Protein AF-A0A9P5UDC1-F1 (afdb_monomer_lite)

Secondary structure (DSSP, 8-state):
---------PPPP---------------------------PPPP-HHHHHHHHHHHHHHHHHHHHHHHHHHHHHHHHHTT--HHHHHHHHHHHHHHHHHHHHH-SSHHHHHHHHHHHHHHHH--SHHHHHHHHHHHHHHHHHHHHHHHHHHHHHHHHHHHHHHHHHHHHHHHHHHHHHHHHHHHHHHHHHTT--

Structure (mmCIF, N/CA/C/O backbone):
data_AF-A0A9P5UDC1-F1
#
_entry.id   AF-A0A9P5UDC1-F1
#
loop_
_atom_site.group_PDB
_atom_site.id
_atom_site.type_symbol
_atom_site.label_atom_id
_atom_site.label_alt_id
_atom_site.label_comp_id
_atom_site.label_asym_id
_atom_site.label_entity_id
_atom_site.label_seq_id
_atom_site.pdbx_PDB_ins_code
_atom_site.Cartn_x
_atom_site.Cartn_y
_atom_site.Cartn_z
_atom_site.occupancy
_atom_site.B_iso_or_equiv
_atom_site.auth_seq_id
_atom_site.auth_comp_id
_atom_site.auth_asym_id
_atom_site.auth_atom_id
_atom_site.pdbx_PDB_model_num
ATOM 1 N N . MET A 1 1 ? 14.900 7.440 49.839 1.00 54.62 1 MET A N 1
ATOM 2 C CA . MET A 1 1 ? 15.117 6.124 49.203 1.00 54.62 1 MET A CA 1
ATOM 3 C C . MET A 1 1 ? 15.015 6.330 47.701 1.00 54.62 1 MET A C 1
ATOM 5 O O . MET A 1 1 ? 13.920 6.546 47.204 1.00 54.62 1 MET A O 1
ATOM 9 N N . MET A 1 2 ? 16.159 6.423 47.021 1.00 49.53 2 MET A N 1
ATOM 10 C CA . MET A 1 2 ? 16.248 6.609 45.568 1.00 49.53 2 MET A CA 1
ATOM 11 C C . MET A 1 2 ? 16.186 5.234 44.901 1.00 49.53 2 MET A C 1
ATOM 13 O O . MET A 1 2 ? 16.974 4.359 45.249 1.00 49.53 2 MET A O 1
ATOM 17 N N . LEU A 1 3 ? 15.233 5.038 43.991 1.00 62.38 3 LEU A N 1
ATOM 18 C CA . LEU A 1 3 ? 15.135 3.833 43.171 1.00 62.38 3 LEU A CA 1
ATOM 19 C C . LEU A 1 3 ? 15.890 4.079 41.862 1.00 62.38 3 LEU A C 1
ATOM 21 O O . LEU A 1 3 ? 15.494 4.909 41.049 1.00 62.38 3 LEU A O 1
ATOM 25 N N . GLU A 1 4 ? 17.003 3.370 41.705 1.00 54.09 4 GLU A N 1
ATOM 26 C CA . GLU A 1 4 ? 17.814 3.313 40.492 1.00 54.09 4 GLU A CA 1
ATOM 27 C C . GLU A 1 4 ? 17.077 2.478 39.432 1.00 54.09 4 GLU A C 1
ATOM 29 O O . GLU A 1 4 ? 16.857 1.277 39.606 1.00 54.09 4 GLU A O 1
ATOM 34 N N . ALA A 1 5 ? 16.670 3.108 38.330 1.00 60.19 5 ALA A N 1
ATOM 35 C CA . ALA A 1 5 ? 16.091 2.414 37.186 1.00 60.19 5 ALA A CA 1
ATOM 36 C C . ALA A 1 5 ? 17.219 1.872 36.294 1.00 60.19 5 ALA A C 1
ATOM 38 O O . ALA A 1 5 ? 17.868 2.620 35.563 1.00 60.19 5 ALA A O 1
ATOM 39 N N . LYS A 1 6 ? 17.459 0.556 36.350 1.00 59.69 6 LYS A N 1
ATOM 40 C CA . LYS A 1 6 ? 18.339 -0.150 35.408 1.00 59.69 6 LYS A CA 1
ATOM 41 C C . LYS A 1 6 ? 17.714 -0.139 34.011 1.00 59.69 6 LYS A C 1
ATOM 43 O O . LYS A 1 6 ? 16.714 -0.806 33.763 1.00 59.69 6 LYS A O 1
ATOM 48 N N . SER A 1 7 ? 18.335 0.609 33.105 1.00 61.62 7 SER A N 1
ATOM 49 C CA . SER A 1 7 ? 18.073 0.593 31.664 1.00 61.62 7 SER A CA 1
ATOM 50 C C . SER A 1 7 ? 18.499 -0.763 31.083 1.00 61.62 7 SER A C 1
ATOM 52 O O . SER A 1 7 ? 19.688 -1.011 30.878 1.00 61.62 7 SER A O 1
ATOM 54 N N . VAL A 1 8 ? 17.529 -1.645 30.836 1.00 63.22 8 VAL A N 1
ATOM 55 C CA . VAL A 1 8 ? 17.714 -2.870 30.049 1.00 63.22 8 VAL A CA 1
ATOM 56 C C . VAL A 1 8 ? 17.705 -2.464 28.578 1.00 63.22 8 VAL A C 1
ATOM 58 O O . VAL A 1 8 ? 16.665 -2.142 28.012 1.00 63.22 8 VAL A O 1
ATOM 61 N N . VAL A 1 9 ? 18.894 -2.406 27.982 1.00 67.81 9 VAL A N 1
ATOM 62 C CA . VAL A 1 9 ? 19.072 -2.257 26.537 1.00 67.81 9 VAL A CA 1
ATOM 63 C C . VAL A 1 9 ? 18.794 -3.627 25.923 1.00 67.81 9 VAL A C 1
ATOM 65 O O . VAL A 1 9 ? 19.665 -4.494 25.928 1.00 67.81 9 VAL A O 1
ATOM 68 N N . ASP A 1 10 ? 17.562 -3.842 25.462 1.00 63.06 10 ASP A N 1
ATOM 69 C CA . ASP A 1 10 ? 17.206 -5.029 24.686 1.00 63.06 10 ASP A CA 1
ATOM 70 C C . ASP A 1 10 ? 17.999 -5.023 23.374 1.00 63.06 10 ASP A C 1
ATOM 72 O O . ASP A 1 10 ? 17.912 -4.097 22.562 1.00 63.06 10 ASP A O 1
ATOM 76 N N . ALA A 1 11 ? 18.816 -6.058 23.191 1.00 70.12 11 ALA A N 1
ATOM 77 C CA . ALA A 1 11 ? 19.534 -6.288 21.952 1.00 70.12 11 ALA A CA 1
ATOM 78 C C . ALA A 1 11 ? 18.530 -6.483 20.797 1.00 70.12 11 ALA A C 1
ATOM 80 O O . ALA A 1 11 ? 17.483 -7.108 20.993 1.00 70.12 11 ALA A O 1
ATOM 81 N N . PRO A 1 12 ? 18.825 -5.975 19.586 1.00 71.75 12 PRO A N 1
ATOM 82 C CA . PRO A 1 12 ? 17.962 -6.188 18.433 1.00 71.75 12 PRO A CA 1
ATOM 83 C C . PRO A 1 12 ? 17.797 -7.692 18.158 1.00 71.75 12 PRO A C 1
ATOM 85 O O . PRO A 1 12 ? 18.752 -8.453 18.346 1.00 71.75 12 PRO A O 1
ATOM 88 N N . PRO A 1 13 ? 16.612 -8.137 17.698 1.00 66.94 13 PRO A N 1
ATOM 89 C CA . PRO A 1 13 ? 16.392 -9.531 17.342 1.00 66.94 13 PRO A CA 1
ATOM 90 C C . PRO A 1 13 ? 17.406 -9.944 16.273 1.00 66.94 13 PRO A C 1
ATOM 92 O O . PRO A 1 13 ? 17.463 -9.364 15.187 1.00 66.94 13 PRO A O 1
ATOM 95 N N . SER A 1 14 ? 18.234 -10.932 16.610 1.00 63.88 14 SER A N 1
ATOM 96 C CA . SER A 1 14 ? 19.113 -11.599 15.659 1.00 63.88 14 SER A CA 1
ATOM 97 C C . SER A 1 14 ? 18.227 -12.355 14.674 1.00 63.88 14 SER A C 1
ATOM 99 O O . SER A 1 14 ? 17.559 -13.320 15.045 1.00 63.88 14 SER A O 1
ATOM 101 N N . TYR A 1 15 ? 18.158 -11.865 13.438 1.00 62.88 15 TYR A N 1
ATOM 102 C CA . TYR A 1 15 ? 17.488 -12.582 12.364 1.00 62.88 15 TYR A CA 1
ATOM 103 C C . TYR A 1 15 ? 18.331 -13.814 12.015 1.00 62.88 15 TYR A C 1
ATOM 105 O O . TYR A 1 15 ? 19.533 -13.658 11.770 1.00 62.88 15 TYR A O 1
ATOM 113 N N . PRO A 1 16 ? 17.748 -15.026 12.001 1.00 63.22 16 PRO A N 1
ATOM 114 C CA . PRO A 1 16 ? 18.434 -16.177 11.446 1.00 63.22 16 PRO A CA 1
ATOM 115 C C . PRO A 1 16 ? 18.729 -15.900 9.962 1.00 63.22 16 PRO A C 1
ATOM 117 O O . PRO A 1 16 ? 17.889 -15.310 9.278 1.00 63.22 16 PRO A O 1
ATOM 120 N N . PRO A 1 17 ? 19.913 -16.276 9.455 1.00 60.38 17 PRO A N 1
ATOM 121 C CA . PRO A 1 17 ? 20.193 -16.206 8.032 1.00 60.38 17 PRO A CA 1
ATOM 122 C C . PRO A 1 17 ? 19.272 -17.199 7.316 1.00 60.38 17 PRO A C 1
ATOM 124 O O . PRO A 1 17 ? 19.509 -18.403 7.354 1.00 60.38 17 PRO A O 1
ATOM 127 N N . GLU A 1 18 ? 18.207 -16.700 6.691 1.00 53.97 18 GLU A N 1
ATOM 128 C CA . GLU A 1 18 ? 17.476 -17.448 5.669 1.00 53.97 18 GLU A CA 1
ATOM 129 C C . GLU A 1 18 ? 18.435 -17.704 4.500 1.00 53.97 18 GLU A C 1
ATOM 131 O O . GLU A 1 18 ? 18.724 -16.828 3.688 1.00 53.97 18 GLU A O 1
ATOM 136 N N . GLU A 1 19 ? 19.034 -18.892 4.522 1.00 50.81 19 GLU A N 1
ATOM 137 C CA . GLU A 1 19 ? 19.115 -19.815 3.389 1.00 50.81 19 GLU A CA 1
ATOM 138 C C . GLU A 1 19 ? 19.189 -19.141 2.008 1.00 50.81 19 GLU A C 1
ATOM 140 O O . GLU A 1 1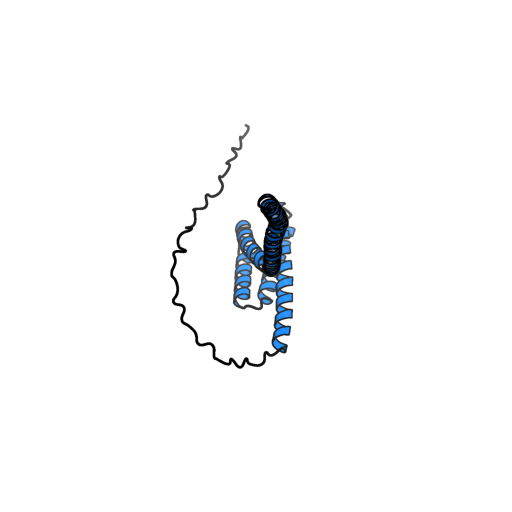9 ? 18.263 -19.167 1.204 1.00 50.81 19 GLU A O 1
ATOM 145 N N . ALA A 1 20 ? 20.362 -18.589 1.701 1.00 51.62 20 ALA A N 1
ATOM 146 C CA . ALA A 1 20 ? 20.773 -18.227 0.348 1.00 51.62 20 ALA A CA 1
ATOM 147 C C . ALA A 1 20 ? 21.264 -19.457 -0.450 1.00 51.62 20 ALA A C 1
ATOM 149 O O . ALA A 1 20 ? 22.248 -19.369 -1.186 1.00 51.62 20 ALA A O 1
ATOM 150 N N . GLU A 1 21 ? 20.614 -20.615 -0.294 1.00 51.28 21 GLU A N 1
ATOM 151 C CA . GLU A 1 21 ? 20.941 -21.819 -1.055 1.00 51.28 21 GLU A CA 1
ATOM 152 C C . GLU A 1 21 ? 19.909 -22.098 -2.157 1.00 51.28 21 GLU A C 1
ATOM 154 O O . GLU A 1 21 ? 18.700 -22.049 -1.964 1.00 51.28 21 GLU A O 1
ATOM 159 N N . VAL A 1 22 ? 20.452 -22.506 -3.306 1.00 50.53 22 VAL A N 1
ATOM 160 C CA . VAL A 1 22 ? 19.788 -23.182 -4.429 1.00 50.53 22 VAL A CA 1
ATOM 161 C C . VAL A 1 22 ? 19.156 -22.291 -5.513 1.00 50.53 22 VAL A C 1
ATOM 163 O O . VAL A 1 22 ? 17.986 -22.401 -5.859 1.00 50.53 22 VAL A O 1
ATOM 166 N N . LEU A 1 23 ? 20.011 -21.544 -6.217 1.00 45.84 23 LEU A N 1
ATOM 167 C CA . LEU A 1 23 ? 19.929 -21.461 -7.685 1.00 45.84 23 LEU A CA 1
ATOM 168 C C . LEU A 1 23 ? 21.074 -22.293 -8.282 1.00 45.84 23 LEU A C 1
ATOM 170 O O . LEU A 1 23 ? 22.034 -21.774 -8.847 1.00 45.84 23 LEU A O 1
ATOM 174 N N . SER A 1 24 ? 20.989 -23.611 -8.080 1.00 52.91 24 SER A N 1
ATOM 175 C CA . SER A 1 24 ? 21.801 -24.593 -8.800 1.00 52.91 24 SER A CA 1
ATOM 176 C C . SER A 1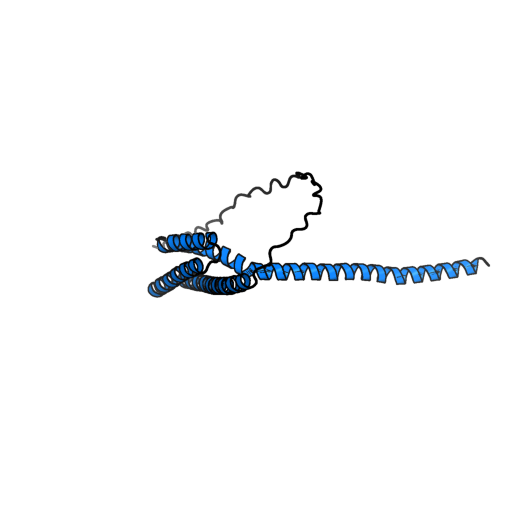 24 ? 21.072 -24.962 -10.088 1.00 52.91 24 SER A C 1
ATOM 178 O O . SER A 1 24 ? 19.888 -25.301 -10.069 1.00 52.91 24 SER A O 1
ATOM 180 N N . GLY A 1 25 ? 21.783 -24.820 -11.203 1.00 55.69 25 GLY A N 1
ATOM 181 C CA . GLY A 1 25 ? 21.261 -24.920 -12.554 1.00 55.69 25 GLY A CA 1
ATOM 182 C C . GLY A 1 25 ? 20.508 -26.218 -12.826 1.00 55.69 25 GLY A C 1
ATOM 183 O O . GLY A 1 25 ? 21.059 -27.315 -12.761 1.00 55.69 25 GLY A O 1
ATOM 184 N N . LYS A 1 26 ? 19.247 -26.063 -13.222 1.00 56.56 26 LYS A N 1
ATOM 185 C CA . LYS A 1 26 ? 18.543 -27.015 -14.073 1.00 56.56 26 LYS A CA 1
ATOM 186 C C . LYS A 1 26 ? 18.238 -26.280 -15.369 1.00 56.56 26 LYS A C 1
ATOM 188 O O . LYS A 1 26 ? 17.317 -25.471 -15.427 1.00 56.56 26 LYS A O 1
ATOM 193 N N . GLU A 1 27 ? 19.073 -26.514 -16.376 1.00 52.00 27 GLU A N 1
ATOM 194 C CA . GLU A 1 27 ? 18.772 -26.145 -17.755 1.00 52.00 27 GLU A CA 1
ATOM 195 C C . GLU A 1 27 ? 17.493 -26.885 -18.160 1.00 52.00 27 GLU A C 1
ATOM 197 O O . GLU A 1 27 ? 17.445 -28.117 -18.171 1.00 52.00 27 GLU A O 1
ATOM 202 N N . LEU A 1 28 ? 16.426 -26.124 -18.400 1.00 56.06 28 LEU A N 1
ATOM 203 C CA . LEU A 1 28 ? 15.190 -26.656 -18.954 1.00 56.06 28 LEU A CA 1
ATOM 204 C C . LEU A 1 28 ? 15.405 -26.951 -20.449 1.00 56.06 28 LEU A C 1
ATOM 206 O O . LEU A 1 28 ? 16.032 -26.139 -21.136 1.00 56.06 28 LEU A O 1
ATOM 210 N N . PRO A 1 29 ? 14.890 -28.081 -20.965 1.00 60.66 29 PRO A N 1
ATOM 211 C CA . PRO A 1 29 ? 14.899 -28.376 -22.391 1.00 60.66 29 PRO A CA 1
ATOM 212 C C . PRO A 1 29 ? 14.164 -27.268 -23.147 1.00 60.66 29 PRO A C 1
ATOM 214 O O . PRO A 1 29 ? 12.995 -26.994 -22.882 1.00 60.66 29 PRO A O 1
ATOM 217 N N . ILE A 1 30 ? 14.862 -26.625 -24.078 1.00 55.75 30 ILE A N 1
ATOM 218 C CA . ILE A 1 30 ? 14.269 -25.681 -25.022 1.00 55.75 30 ILE A CA 1
ATOM 219 C C . ILE A 1 30 ? 13.529 -26.531 -26.056 1.00 55.75 30 ILE A C 1
ATOM 221 O O . ILE A 1 30 ? 14.120 -27.003 -27.027 1.00 55.75 30 ILE A O 1
ATOM 225 N N . GLU A 1 31 ? 12.251 -26.790 -25.797 1.00 53.41 31 GLU A N 1
ATOM 226 C CA . GLU A 1 31 ? 11.331 -27.319 -26.795 1.00 53.41 31 GLU A CA 1
ATOM 227 C C . GLU A 1 31 ? 11.096 -26.208 -27.824 1.00 53.41 31 GLU A C 1
ATOM 229 O O . GLU A 1 31 ? 10.627 -25.115 -27.505 1.00 53.41 31 GLU A O 1
ATOM 234 N N . SER A 1 32 ? 11.530 -26.448 -29.057 1.00 55.94 32 SER A N 1
ATOM 235 C CA . SER A 1 32 ? 11.324 -25.548 -30.184 1.00 55.94 32 SER A CA 1
ATOM 236 C C . SER A 1 32 ? 9.844 -25.563 -30.565 1.00 55.94 32 SER A C 1
ATOM 238 O O . SER A 1 32 ? 9.415 -26.420 -31.334 1.00 55.94 32 SER A O 1
ATOM 240 N N . GLU A 1 33 ? 9.067 -24.637 -30.005 1.00 55.56 33 GLU A N 1
ATOM 241 C CA . GLU A 1 33 ? 7.689 -24.392 -30.423 1.00 55.56 33 GLU A CA 1
ATOM 242 C C . GLU A 1 33 ? 7.669 -23.805 -31.841 1.00 55.56 33 GLU A C 1
ATOM 244 O O . GLU A 1 33 ? 8.112 -22.679 -32.096 1.00 55.56 33 GLU A O 1
ATOM 249 N N . ASP A 1 34 ? 7.131 -24.592 -32.769 1.00 51.44 34 ASP A N 1
ATOM 250 C CA . ASP A 1 34 ? 6.782 -24.169 -34.116 1.00 51.44 34 ASP A CA 1
ATOM 251 C C . ASP A 1 34 ? 5.781 -23.005 -34.054 1.00 51.44 34 ASP A C 1
ATOM 253 O O . ASP A 1 34 ? 4.580 -23.145 -33.810 1.00 51.44 34 ASP A O 1
ATOM 257 N N . THR A 1 35 ? 6.301 -21.807 -34.299 1.00 51.25 35 THR A N 1
ATOM 258 C CA . THR A 1 35 ? 5.558 -20.551 -34.371 1.00 51.25 35 THR A CA 1
ATOM 259 C C . THR A 1 35 ? 4.817 -20.456 -35.706 1.00 51.25 35 THR A C 1
ATOM 261 O O . THR A 1 35 ? 5.227 -19.782 -36.647 1.00 51.25 35 THR A O 1
ATOM 264 N N . SER A 1 36 ? 3.682 -21.146 -35.810 1.00 52.84 36 SER A N 1
ATOM 265 C CA . SER A 1 36 ? 2.659 -20.869 -36.831 1.00 52.84 36 SER A CA 1
ATOM 266 C C . SER A 1 36 ? 1.261 -21.217 -36.335 1.00 52.84 36 SER A C 1
ATOM 268 O O . SER A 1 36 ? 0.514 -21.964 -36.957 1.00 52.84 36 SER A O 1
ATOM 270 N N . SER A 1 37 ? 0.878 -20.621 -35.208 1.00 50.16 37 SER A N 1
ATOM 271 C CA . SER A 1 37 ? -0.532 -20.466 -34.855 1.00 50.16 37 SER A CA 1
ATOM 272 C C . SER A 1 37 ? -0.924 -19.015 -35.095 1.00 50.16 37 SER A C 1
ATOM 274 O O . SER A 1 37 ? -0.550 -18.112 -34.351 1.00 50.16 37 SER A O 1
ATOM 276 N N . SER A 1 38 ? -1.647 -18.789 -36.193 1.00 53.38 38 SER A N 1
ATOM 277 C CA . SER A 1 38 ? -2.328 -17.531 -36.481 1.00 53.38 38 SER A CA 1
ATOM 278 C C . SER A 1 38 ? -3.448 -17.352 -35.454 1.00 53.38 38 SER A C 1
ATOM 280 O O . SER A 1 38 ? -4.590 -17.762 -35.662 1.00 53.38 38 SER A O 1
ATOM 282 N N . THR A 1 39 ? -3.099 -16.799 -34.294 1.00 51.62 39 THR A N 1
ATOM 283 C CA . THR A 1 39 ? -4.063 -16.424 -33.262 1.00 51.62 39 THR A CA 1
ATOM 284 C C . THR A 1 39 ? -4.890 -15.268 -33.806 1.00 51.62 39 THR A C 1
ATOM 286 O O . THR A 1 39 ? -4.481 -14.109 -33.784 1.00 51.62 39 THR A O 1
ATOM 289 N N . THR A 1 40 ? -6.062 -15.597 -34.345 1.00 62.44 40 THR A N 1
ATOM 290 C CA . THR A 1 40 ? -7.127 -14.628 -34.593 1.00 62.44 40 THR A CA 1
ATOM 291 C C . THR A 1 40 ? -7.573 -14.120 -33.227 1.00 62.44 40 THR A C 1
ATOM 293 O O . THR A 1 40 ? -8.365 -14.766 -32.543 1.00 62.44 40 THR A O 1
ATOM 296 N N . TYR A 1 41 ? -6.990 -13.005 -32.783 1.00 59.97 41 TYR A N 1
ATOM 297 C CA . TYR A 1 41 ? -7.399 -12.360 -31.544 1.00 59.97 41 TYR A CA 1
ATOM 298 C C . TYR A 1 41 ? -8.863 -11.937 -31.689 1.00 59.97 41 TYR A C 1
ATOM 300 O O . TYR A 1 41 ? -9.203 -11.272 -32.675 1.00 59.97 41 TYR A O 1
ATOM 308 N N . PRO A 1 42 ? -9.744 -12.315 -30.747 1.00 70.75 42 PRO A N 1
ATOM 309 C CA . PRO A 1 42 ? -11.085 -11.766 -30.740 1.00 70.75 42 PRO A CA 1
ATOM 310 C C . PRO A 1 42 ? -10.982 -10.233 -30.655 1.00 70.75 42 PRO A C 1
ATOM 312 O O . PRO A 1 42 ? -10.080 -9.719 -29.983 1.00 70.75 42 PRO A O 1
ATOM 315 N N . PRO A 1 43 ? -11.861 -9.490 -31.346 1.00 69.25 43 PRO A N 1
ATOM 316 C CA . PRO A 1 43 ? -11.854 -8.036 -31.297 1.00 69.25 43 PRO A CA 1
ATOM 317 C C . PRO A 1 43 ? -11.985 -7.586 -29.840 1.00 69.25 43 PRO A C 1
ATOM 319 O O . PRO A 1 43 ? -12.959 -7.914 -29.164 1.00 69.25 43 PRO A O 1
ATOM 322 N N . VAL A 1 44 ? -10.971 -6.869 -29.351 1.00 66.25 44 VAL A N 1
ATOM 323 C CA . VAL A 1 44 ? -10.962 -6.296 -28.004 1.00 66.25 44 VAL A CA 1
ATOM 324 C C . VAL A 1 44 ? -12.137 -5.333 -27.911 1.00 66.25 44 VAL A C 1
ATOM 326 O O . VAL A 1 44 ? -12.191 -4.339 -28.635 1.00 66.25 44 VAL A O 1
ATOM 329 N N . ASP A 1 45 ? -13.095 -5.634 -27.040 1.00 65.69 45 ASP A N 1
ATOM 330 C CA . ASP A 1 45 ? -14.232 -4.756 -26.801 1.00 65.69 45 ASP A CA 1
ATOM 331 C C . ASP A 1 45 ? -13.755 -3.522 -26.020 1.00 65.69 45 ASP A C 1
ATOM 333 O O . ASP A 1 45 ? -13.609 -3.542 -24.795 1.00 65.69 45 ASP A O 1
ATOM 337 N N . ILE A 1 46 ? -13.463 -2.444 -26.755 1.00 66.50 46 ILE A N 1
ATOM 338 C CA . ILE A 1 46 ? -12.877 -1.185 -26.262 1.00 66.50 46 ILE A CA 1
ATOM 339 C C . ILE A 1 46 ? -13.721 -0.570 -25.127 1.00 66.50 46 ILE A C 1
ATOM 341 O O . ILE A 1 46 ? -13.198 0.160 -24.286 1.00 66.50 46 ILE A O 1
ATOM 345 N N . ARG A 1 47 ? -15.017 -0.902 -25.038 1.00 60.91 47 ARG A N 1
ATOM 346 C CA . ARG A 1 47 ? -15.909 -0.426 -23.967 1.00 60.91 47 ARG A CA 1
ATOM 347 C C . ARG A 1 47 ? -15.621 -1.043 -22.599 1.00 60.91 47 ARG A C 1
ATOM 349 O O . ARG A 1 47 ? -15.904 -0.413 -21.584 1.00 60.91 47 ARG A O 1
ATOM 356 N N . SER A 1 48 ? -15.058 -2.248 -22.554 1.00 61.78 48 SER A N 1
ATOM 357 C CA . SER A 1 48 ? -14.665 -2.882 -21.289 1.00 61.78 48 SER A CA 1
ATOM 358 C C . SER A 1 48 ? -13.418 -2.233 -20.679 1.00 61.78 48 SER A C 1
ATOM 360 O O . SER A 1 48 ? -13.320 -2.130 -19.457 1.00 61.78 48 SER A O 1
ATOM 362 N N . ALA A 1 49 ? -12.522 -1.708 -21.523 1.00 63.03 49 ALA A N 1
ATOM 363 C CA . ALA A 1 49 ? -11.262 -1.100 -21.102 1.00 63.03 49 ALA A CA 1
ATOM 364 C C . ALA A 1 49 ? -11.459 0.209 -20.316 1.00 63.03 49 ALA A C 1
ATOM 366 O O . ALA A 1 49 ? -10.752 0.461 -19.340 1.00 63.03 49 ALA A O 1
ATOM 367 N N . THR A 1 50 ? -12.449 1.027 -20.687 1.00 70.88 50 THR A N 1
ATOM 368 C CA . THR A 1 50 ? -12.700 2.305 -19.998 1.00 70.88 50 THR A CA 1
ATOM 369 C C . THR A 1 50 ? -13.325 2.102 -18.617 1.00 70.88 50 THR A C 1
ATOM 371 O O . THR A 1 50 ? -12.996 2.814 -17.675 1.00 70.88 50 THR A O 1
ATOM 374 N N . TYR A 1 51 ? -14.181 1.086 -18.456 1.00 71.56 51 TYR A N 1
ATOM 375 C CA . TYR A 1 51 ? -14.814 0.775 -17.168 1.00 71.56 51 TYR A CA 1
ATOM 376 C C . TYR A 1 51 ? -13.811 0.267 -16.124 1.00 71.56 51 TYR A C 1
ATOM 378 O O . TYR A 1 51 ? -13.947 0.545 -14.931 1.00 71.56 51 TYR A O 1
ATOM 386 N N . THR A 1 52 ? -12.794 -0.476 -16.566 1.00 80.00 52 THR A N 1
ATOM 387 C CA . THR A 1 52 ? -11.718 -0.937 -15.685 1.00 80.00 52 THR A CA 1
ATOM 388 C C . THR A 1 52 ? -10.804 0.203 -15.242 1.00 80.00 52 THR A C 1
ATOM 390 O O . THR A 1 52 ? -10.352 0.190 -14.101 1.00 80.00 52 THR A O 1
ATOM 393 N N . GLU A 1 53 ? -10.580 1.214 -16.088 1.00 84.50 53 GLU A N 1
ATOM 394 C CA . GLU A 1 53 ? -9.694 2.337 -15.757 1.00 84.50 53 GLU A CA 1
ATOM 395 C C . GLU A 1 53 ? -10.279 3.240 -14.659 1.00 84.50 53 GLU A C 1
ATOM 397 O O . GLU A 1 53 ? -9.579 3.575 -13.703 1.00 84.50 53 GLU A O 1
ATOM 402 N N . ASP A 1 54 ? -11.568 3.582 -14.739 1.00 89.12 54 ASP A N 1
ATOM 403 C CA . ASP A 1 54 ? -12.221 4.432 -13.732 1.00 89.12 54 ASP A CA 1
ATOM 404 C C . ASP A 1 54 ? -12.258 3.763 -12.350 1.00 89.12 54 ASP A C 1
ATOM 406 O O . ASP A 1 54 ? -12.003 4.405 -11.326 1.00 89.12 54 ASP A O 1
ATOM 410 N N . LYS A 1 55 ? -12.522 2.451 -12.310 1.00 90.00 55 LYS A N 1
ATOM 411 C CA . LYS A 1 55 ? -12.486 1.666 -11.067 1.00 90.00 55 LYS A CA 1
ATOM 412 C C . LYS A 1 55 ? -11.093 1.603 -10.466 1.00 90.00 55 LYS A C 1
ATOM 414 O O . LYS A 1 55 ? -10.943 1.793 -9.263 1.00 90.00 55 LYS A O 1
ATOM 419 N N . GLU A 1 56 ? -10.088 1.356 -11.297 1.00 89.06 56 GLU A N 1
ATOM 420 C CA . GLU A 1 56 ? -8.694 1.288 -10.869 1.00 89.06 56 GLU A CA 1
ATOM 421 C C . GLU A 1 56 ? -8.222 2.639 -10.313 1.00 89.06 56 GLU A C 1
ATOM 423 O O . GLU A 1 56 ? -7.578 2.688 -9.264 1.00 89.06 56 GLU A O 1
ATOM 428 N N . ARG A 1 57 ? -8.592 3.755 -10.958 1.00 91.38 57 ARG A N 1
ATOM 429 C CA . ARG A 1 57 ? -8.321 5.106 -10.438 1.00 91.38 57 ARG A CA 1
ATOM 430 C C . ARG A 1 57 ? -8.988 5.327 -9.084 1.00 91.38 57 ARG A C 1
ATOM 432 O O . ARG A 1 57 ? -8.319 5.743 -8.143 1.00 91.38 57 ARG A O 1
ATOM 439 N N . HIS A 1 58 ? -10.271 4.990 -8.960 1.00 94.88 58 HIS A N 1
ATOM 440 C CA . HIS A 1 58 ? -10.997 5.142 -7.701 1.00 94.88 58 HIS A CA 1
ATOM 441 C C . HIS A 1 58 ? -10.392 4.297 -6.569 1.00 94.88 58 HIS A C 1
ATOM 443 O O . HIS A 1 58 ? -10.201 4.788 -5.454 1.00 94.88 58 HIS A O 1
ATOM 449 N N . PHE A 1 59 ? -10.031 3.048 -6.865 1.00 94.38 59 PHE A N 1
ATOM 450 C CA . PHE A 1 59 ? -9.331 2.166 -5.938 1.00 94.38 59 PHE A CA 1
ATOM 451 C C . PHE A 1 59 ? -7.994 2.767 -5.477 1.00 94.38 59 PHE A C 1
ATOM 453 O O . PHE A 1 59 ? -7.717 2.800 -4.277 1.00 94.38 59 PHE A O 1
ATOM 460 N N . ARG A 1 60 ? -7.191 3.308 -6.403 1.00 92.62 60 ARG A N 1
ATOM 461 C CA . ARG A 1 60 ? -5.912 3.969 -6.086 1.00 92.62 60 ARG A CA 1
ATOM 462 C C . ARG A 1 60 ? -6.086 5.203 -5.210 1.00 92.62 60 ARG A C 1
ATOM 464 O O . ARG A 1 60 ? -5.344 5.361 -4.243 1.00 92.62 60 ARG A O 1
ATOM 471 N N . ASP A 1 61 ? -7.068 6.046 -5.503 1.00 94.94 61 ASP A N 1
ATOM 472 C CA . ASP A 1 61 ? -7.332 7.248 -4.708 1.00 94.94 61 ASP A CA 1
ATOM 473 C C . ASP A 1 61 ? -7.713 6.891 -3.264 1.00 94.94 61 ASP A C 1
ATOM 475 O O . ASP A 1 61 ? -7.236 7.517 -2.312 1.00 94.94 61 ASP A O 1
ATOM 479 N N . LEU A 1 62 ? -8.529 5.849 -3.077 1.00 96.38 62 LEU A N 1
ATOM 480 C CA . LEU A 1 62 ? -8.870 5.332 -1.750 1.00 96.38 62 LEU A CA 1
ATOM 481 C C . LEU A 1 62 ? -7.660 4.701 -1.050 1.00 96.38 62 LEU A C 1
ATOM 483 O O . LEU A 1 62 ? -7.467 4.913 0.147 1.00 96.38 62 LEU A O 1
ATOM 487 N N . ALA A 1 63 ? -6.815 3.974 -1.782 1.00 94.38 63 ALA A N 1
ATOM 488 C CA . ALA A 1 63 ? -5.583 3.383 -1.266 1.00 94.38 63 ALA A CA 1
ATOM 489 C C . ALA A 1 63 ? -4.596 4.454 -0.752 1.00 94.38 63 ALA A C 1
ATOM 491 O O . ALA A 1 63 ? -4.013 4.298 0.325 1.00 94.38 63 ALA A O 1
ATOM 492 N N . VAL A 1 64 ? -4.460 5.578 -1.465 1.00 94.19 64 VAL A N 1
ATOM 493 C CA . VAL A 1 64 ? -3.651 6.733 -1.036 1.00 94.19 64 VAL A CA 1
ATOM 494 C C . VAL A 1 64 ? -4.243 7.391 0.214 1.00 94.19 64 VAL A C 1
ATOM 496 O O . VAL A 1 64 ? -3.511 7.670 1.168 1.00 94.19 64 VAL A O 1
ATOM 499 N N . GLN A 1 65 ? -5.563 7.595 0.256 1.00 96.00 65 GLN A N 1
ATOM 500 C CA . GLN A 1 65 ? -6.241 8.137 1.440 1.00 96.00 65 GLN A CA 1
ATOM 501 C C . GLN A 1 65 ? -6.080 7.226 2.662 1.00 96.00 65 GLN A C 1
ATOM 503 O O . GLN A 1 65 ? -5.798 7.709 3.762 1.00 96.00 65 GLN A O 1
ATOM 508 N N . LEU A 1 66 ? -6.204 5.909 2.471 1.00 96.12 66 LEU A N 1
ATOM 509 C CA . LEU A 1 66 ? -5.963 4.919 3.513 1.00 96.12 66 LEU A CA 1
ATOM 510 C C . LEU A 1 66 ? -4.530 5.038 4.039 1.00 96.12 66 LEU A C 1
ATOM 512 O O . LEU A 1 66 ? -4.354 5.180 5.248 1.00 96.12 66 LEU A O 1
ATOM 516 N N . HIS A 1 67 ? -3.524 5.069 3.159 1.00 94.75 67 HIS A N 1
ATOM 517 C CA . HIS A 1 67 ? -2.123 5.235 3.557 1.00 94.75 67 HIS A CA 1
ATOM 518 C C . HIS A 1 67 ? -1.901 6.506 4.395 1.00 94.75 67 HIS A C 1
ATOM 520 O O . HIS A 1 67 ? -1.293 6.443 5.466 1.00 94.75 67 HIS A O 1
ATOM 526 N N . GLY A 1 68 ? -2.466 7.641 3.970 1.00 94.69 68 GLY A N 1
ATOM 527 C CA . GLY A 1 68 ? -2.410 8.891 4.733 1.00 94.69 68 GLY A CA 1
ATOM 528 C C . GLY A 1 68 ? -3.059 8.775 6.117 1.00 94.69 68 GLY A C 1
ATOM 529 O O . GLY A 1 68 ? -2.472 9.194 7.115 1.00 94.69 68 GLY A O 1
ATOM 530 N N . SER A 1 69 ? -4.233 8.141 6.201 1.00 96.31 69 SER A N 1
ATOM 531 C CA . SER A 1 69 ? -4.945 7.940 7.472 1.00 96.31 69 SER A CA 1
ATOM 532 C C . SER A 1 69 ? -4.192 7.030 8.450 1.00 96.31 69 SER A C 1
ATOM 534 O O . SER A 1 69 ? -4.199 7.294 9.654 1.00 96.31 69 SER A O 1
ATOM 536 N N . ILE A 1 70 ? -3.492 6.006 7.940 1.00 95.62 70 ILE A N 1
ATOM 537 C CA . ILE A 1 70 ? -2.606 5.144 8.734 1.00 95.62 70 ILE A CA 1
ATOM 538 C C . ILE A 1 70 ? -1.470 5.985 9.315 1.00 95.62 70 ILE A C 1
ATOM 540 O O . ILE A 1 70 ? -1.225 5.916 10.517 1.00 95.62 70 ILE A O 1
ATOM 544 N N . GLY A 1 71 ? -0.841 6.834 8.495 1.00 93.31 71 GLY A N 1
ATOM 545 C CA . GLY A 1 71 ? 0.179 7.779 8.947 1.00 93.31 71 GLY A CA 1
ATOM 546 C C . GLY A 1 71 ? -0.324 8.655 10.096 1.00 93.31 71 GLY A C 1
ATOM 547 O O . GLY A 1 71 ? 0.261 8.647 11.177 1.00 93.31 71 GLY A O 1
ATOM 548 N N . THR A 1 72 ? -1.473 9.317 9.922 1.00 95.12 72 THR A N 1
ATOM 549 C CA . THR A 1 72 ? -2.083 10.158 10.968 1.00 95.12 72 THR A CA 1
ATOM 550 C C . THR A 1 72 ? -2.373 9.384 12.257 1.00 95.12 72 THR A C 1
ATOM 552 O O . THR A 1 72 ? -2.100 9.888 13.346 1.00 95.12 72 THR A O 1
ATOM 555 N N . TYR A 1 73 ? -2.888 8.155 12.157 1.00 93.75 73 TYR A N 1
ATOM 556 C CA . TYR A 1 73 ? -3.116 7.289 13.315 1.00 93.75 73 TYR A CA 1
ATOM 557 C C . TYR A 1 73 ? -1.805 6.948 14.039 1.00 93.75 73 TYR A C 1
ATOM 559 O O . TYR A 1 73 ? -1.721 7.104 15.258 1.00 93.75 73 TYR A O 1
ATOM 567 N N . THR A 1 74 ? -0.769 6.536 13.301 1.00 93.06 74 THR A N 1
ATOM 568 C CA . THR A 1 74 ? 0.534 6.180 13.887 1.00 93.06 74 THR A CA 1
ATOM 569 C C . THR A 1 74 ? 1.222 7.373 14.551 1.00 93.06 74 THR A C 1
ATOM 571 O O . THR A 1 74 ? 1.745 7.230 15.654 1.00 93.06 74 THR A O 1
ATOM 574 N N . THR A 1 75 ? 1.153 8.567 13.952 1.00 93.25 75 THR A N 1
ATOM 575 C CA . THR A 1 75 ? 1.692 9.798 14.546 1.00 93.25 75 THR A CA 1
ATOM 576 C C . THR A 1 75 ? 0.933 10.184 15.812 1.00 93.25 75 THR A C 1
ATOM 578 O O . THR A 1 75 ? 1.552 10.407 16.853 1.00 93.25 75 THR A O 1
ATOM 581 N N . ALA A 1 76 ? -0.405 10.191 15.765 1.00 92.88 76 ALA A N 1
ATOM 582 C CA . ALA A 1 76 ? -1.233 10.497 16.932 1.00 92.88 76 ALA A CA 1
ATOM 583 C C . ALA A 1 76 ? -0.945 9.541 18.099 1.00 92.88 76 ALA A C 1
ATOM 585 O O . ALA A 1 76 ? -0.894 9.962 19.256 1.00 92.88 76 ALA A O 1
ATOM 586 N N . ARG A 1 77 ? -0.680 8.270 17.783 1.00 90.12 77 ARG A N 1
ATOM 587 C CA . ARG A 1 77 ? -0.262 7.270 18.759 1.00 90.12 77 ARG A CA 1
ATOM 588 C C . ARG A 1 77 ? 1.110 7.579 19.354 1.00 90.12 77 ARG A C 1
ATOM 590 O O . ARG A 1 77 ? 1.246 7.558 20.572 1.00 90.12 77 ARG A O 1
ATOM 597 N N . SER A 1 78 ? 2.120 7.846 18.522 1.00 91.56 78 SER A N 1
ATOM 598 C CA . SER A 1 78 ? 3.481 8.127 19.006 1.00 91.56 78 SER A CA 1
ATOM 599 C C . SER A 1 78 ? 3.553 9.374 19.887 1.00 91.56 78 SER A C 1
ATOM 601 O O . SER A 1 78 ? 4.388 9.454 20.781 1.00 91.56 78 SER A O 1
ATOM 603 N N . GLU A 1 79 ? 2.647 10.324 19.663 1.00 93.62 79 GLU A N 1
ATOM 604 C CA . GLU A 1 79 ? 2.553 11.567 20.425 1.00 93.62 79 GLU A CA 1
ATOM 605 C C . GLU A 1 79 ? 1.673 11.451 21.684 1.00 93.62 79 GLU A C 1
ATOM 607 O O . GLU A 1 79 ? 1.475 12.454 22.365 1.00 93.62 79 GLU A O 1
ATOM 612 N N . ASN A 1 80 ? 1.134 10.263 22.004 1.00 88.75 80 ASN A N 1
ATOM 613 C CA . ASN A 1 80 ? 0.173 10.050 23.098 1.00 88.75 80 ASN A CA 1
ATOM 614 C C . ASN A 1 80 ? -0.977 11.076 23.085 1.00 88.75 80 ASN A C 1
ATOM 616 O O . ASN A 1 80 ? -1.318 11.670 24.111 1.00 88.75 80 ASN A O 1
ATOM 620 N N . ARG A 1 81 ? -1.557 11.320 21.901 1.00 87.38 81 ARG A N 1
ATOM 621 C CA . ARG A 1 81 ? -2.710 12.216 21.748 1.00 87.38 81 ARG A CA 1
ATOM 622 C C . ARG A 1 81 ? -3.929 11.692 22.510 1.00 87.38 81 ARG A C 1
ATOM 624 O O . ARG A 1 81 ? -4.011 10.518 22.863 1.00 87.38 81 ARG A O 1
ATOM 631 N N . ASP A 1 82 ? -4.886 12.594 22.705 1.00 92.12 82 ASP A N 1
ATOM 632 C CA . ASP A 1 82 ? -6.164 12.333 23.365 1.00 92.12 82 ASP A CA 1
ATOM 633 C C . ASP A 1 82 ? -6.875 11.075 22.818 1.00 92.12 82 ASP A C 1
ATOM 635 O O . ASP A 1 82 ? -6.859 10.792 21.613 1.00 92.12 82 ASP A O 1
ATOM 639 N N . GLU A 1 83 ? -7.526 10.329 23.713 1.00 90.69 83 GLU A N 1
ATOM 640 C CA . GLU A 1 83 ? -8.212 9.072 23.418 1.00 90.69 83 GLU A CA 1
ATOM 641 C C . GLU A 1 83 ? -9.324 9.270 22.377 1.00 90.69 83 GLU A C 1
ATOM 643 O O . GLU A 1 83 ? -9.516 8.423 21.498 1.00 90.69 83 GLU A O 1
ATOM 648 N N . GLU A 1 84 ? -10.026 10.407 22.414 1.00 92.94 84 GLU A N 1
ATOM 649 C CA . GLU A 1 84 ? -11.052 10.735 21.419 1.00 92.94 84 GLU A CA 1
ATOM 650 C C . GLU A 1 84 ? -10.464 10.881 20.012 1.00 92.94 84 GLU A C 1
ATOM 652 O O . GLU A 1 84 ? -11.010 10.347 19.039 1.00 92.94 84 GLU A O 1
ATOM 657 N N . MET A 1 85 ? -9.312 11.547 19.894 1.00 91.75 85 MET A N 1
ATOM 658 C CA . MET A 1 85 ? -8.608 11.703 18.622 1.00 91.75 85 MET A CA 1
ATOM 659 C C . MET A 1 85 ? -8.137 10.343 18.096 1.00 91.75 85 MET A C 1
ATOM 661 O O . MET A 1 85 ? -8.297 10.042 16.910 1.00 91.75 85 MET A O 1
ATOM 665 N N . MET A 1 86 ? -7.631 9.487 18.985 1.00 92.69 86 MET A N 1
ATOM 666 C CA . MET A 1 86 ? -7.225 8.123 18.650 1.00 92.69 86 MET A CA 1
ATOM 667 C C . MET A 1 86 ? -8.397 7.272 18.152 1.00 92.69 86 MET A C 1
ATOM 669 O O . MET A 1 86 ? -8.277 6.624 17.108 1.00 92.69 86 MET A O 1
ATOM 673 N N . LYS A 1 87 ? -9.552 7.308 18.831 1.00 93.56 87 LYS A N 1
ATOM 674 C CA . LYS A 1 87 ? -10.770 6.609 18.384 1.00 93.56 87 LYS A CA 1
ATOM 675 C C . LYS A 1 87 ? -11.254 7.121 17.032 1.00 93.56 87 LYS A C 1
ATOM 677 O O . LYS A 1 87 ? -11.606 6.314 16.170 1.00 93.56 87 LYS A O 1
ATOM 682 N N . ARG A 1 88 ? -11.230 8.438 16.813 1.00 95.44 88 ARG A N 1
ATOM 683 C CA . ARG A 1 88 ? -11.624 9.048 15.535 1.00 95.44 88 ARG A CA 1
ATOM 684 C C . ARG A 1 88 ? -10.726 8.590 14.388 1.00 95.44 88 ARG A C 1
ATOM 686 O O . ARG A 1 88 ? -11.232 8.171 13.347 1.00 95.44 88 ARG A O 1
ATOM 693 N N . ASN A 1 89 ? -9.410 8.614 14.596 1.00 94.94 89 ASN A N 1
ATOM 694 C CA . ASN A 1 89 ? -8.438 8.159 13.604 1.00 94.94 89 ASN A CA 1
ATOM 695 C C . ASN A 1 89 ? -8.595 6.661 13.318 1.00 94.94 89 ASN A C 1
ATOM 697 O O . ASN A 1 89 ? -8.624 6.262 12.156 1.00 94.94 89 ASN A O 1
ATOM 701 N N . GLN A 1 90 ? -8.793 5.840 14.354 1.00 95.25 90 GLN A N 1
ATOM 702 C CA . GLN A 1 90 ? -9.046 4.408 14.193 1.00 95.25 90 GLN A CA 1
ATOM 703 C C . GLN A 1 90 ? -10.322 4.140 13.376 1.00 95.25 90 GLN A C 1
ATOM 705 O O . GLN A 1 90 ? -10.317 3.291 12.484 1.00 95.25 90 GLN A O 1
ATOM 710 N N . GLY A 1 91 ? -11.407 4.871 13.651 1.00 96.38 91 GLY A N 1
ATOM 711 C CA . GLY A 1 91 ? -12.655 4.766 12.895 1.00 96.38 91 GLY A CA 1
ATOM 712 C C . GLY A 1 91 ? -12.480 5.141 11.422 1.00 96.38 91 GLY A C 1
ATOM 713 O O . GLY A 1 91 ? -13.000 4.449 10.548 1.00 96.38 91 GLY A O 1
ATOM 714 N N . ASN A 1 92 ? -11.695 6.184 11.135 1.00 97.38 92 ASN A N 1
ATOM 715 C CA . ASN A 1 92 ? -11.409 6.593 9.761 1.00 97.38 92 ASN A CA 1
ATOM 716 C C . ASN A 1 92 ? -10.588 5.541 8.999 1.00 97.38 92 ASN A C 1
ATOM 718 O O . ASN A 1 92 ? -10.933 5.213 7.867 1.00 97.38 92 ASN A O 1
ATOM 722 N N . VAL A 1 93 ? -9.560 4.968 9.636 1.00 97.12 93 VAL A N 1
ATOM 723 C CA . VAL A 1 93 ? -8.769 3.865 9.064 1.00 97.12 93 VAL A CA 1
ATOM 724 C C . VAL A 1 93 ? -9.671 2.671 8.751 1.00 97.12 93 VAL A C 1
ATOM 726 O O . VAL A 1 93 ? -9.669 2.179 7.627 1.00 97.12 93 VAL A O 1
ATOM 729 N N . PH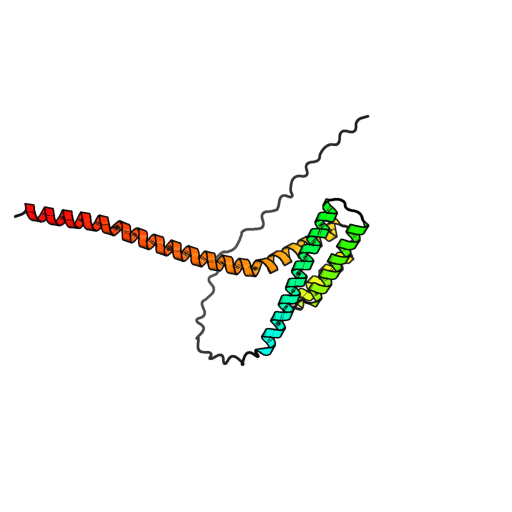E A 1 94 ? -10.503 2.238 9.704 1.00 97.38 94 PHE A N 1
ATOM 730 C CA . PHE A 1 94 ? -11.419 1.115 9.490 1.00 97.38 94 PHE A CA 1
ATOM 731 C C . PHE A 1 94 ? -12.416 1.372 8.349 1.00 97.38 94 PHE A C 1
ATOM 733 O O . PHE A 1 94 ? -12.655 0.484 7.527 1.00 97.38 94 PHE A O 1
ATOM 740 N N . ARG A 1 95 ? -12.985 2.581 8.271 1.00 98.06 95 ARG A N 1
ATOM 741 C CA . ARG A 1 95 ? -13.874 2.984 7.173 1.00 98.06 95 ARG A CA 1
ATOM 742 C C . ARG A 1 95 ? -13.157 2.881 5.825 1.00 98.06 95 ARG A C 1
ATOM 744 O O . ARG A 1 95 ? -13.635 2.173 4.944 1.00 98.06 95 ARG A O 1
ATOM 751 N N . LEU A 1 96 ? -11.990 3.515 5.698 1.00 98.00 96 LEU A N 1
ATOM 752 C CA . LEU A 1 96 ? -11.210 3.527 4.458 1.00 98.00 96 LEU A CA 1
ATOM 753 C C . LEU A 1 96 ? -10.758 2.125 4.040 1.00 98.00 96 LEU A C 1
ATOM 755 O O . LEU A 1 96 ? -10.789 1.813 2.857 1.00 98.00 96 LEU A O 1
ATOM 759 N N . MET A 1 97 ? -10.413 1.241 4.980 1.00 97.06 97 MET A N 1
ATOM 760 C CA . MET A 1 97 ? -10.094 -0.153 4.652 1.00 97.06 97 MET A CA 1
ATOM 761 C C . MET A 1 97 ? -11.264 -0.889 3.991 1.00 97.06 97 MET A C 1
ATOM 763 O O . MET A 1 97 ? -11.047 -1.665 3.064 1.00 97.06 97 MET A O 1
ATOM 767 N N . ASN A 1 98 ? -12.499 -0.656 4.448 1.00 98.06 98 ASN A N 1
ATOM 768 C CA . ASN A 1 98 ? -13.679 -1.262 3.830 1.00 98.06 98 ASN A CA 1
ATOM 769 C C . ASN A 1 98 ? -13.974 -0.652 2.454 1.00 98.06 98 ASN A C 1
ATOM 771 O O . ASN A 1 98 ? -14.284 -1.397 1.530 1.00 98.06 98 ASN A O 1
ATOM 775 N N . GLU A 1 99 ? -13.825 0.666 2.306 1.00 97.88 99 GLU A N 1
ATOM 776 C CA . GLU A 1 99 ? -14.001 1.355 1.019 1.00 97.88 99 GLU A CA 1
ATOM 777 C C . GLU A 1 99 ? -12.977 0.880 -0.022 1.00 97.88 99 GLU A C 1
ATOM 779 O O . GLU A 1 99 ? -13.354 0.550 -1.144 1.00 97.88 99 GLU A O 1
ATOM 784 N N . VAL A 1 100 ? -11.701 0.745 0.363 1.00 96.69 100 VAL A N 1
ATOM 785 C CA . VAL A 1 100 ? -10.647 0.162 -0.486 1.00 96.69 100 VAL A CA 1
ATOM 786 C C . VAL A 1 100 ? -11.007 -1.266 -0.889 1.00 96.69 100 VAL A C 1
ATOM 788 O O . VAL A 1 100 ? -10.873 -1.625 -2.057 1.00 96.69 100 VAL A O 1
ATOM 791 N N . ALA A 1 101 ? -11.505 -2.077 0.048 1.00 96.69 101 ALA A N 1
ATOM 792 C CA . ALA A 1 101 ? -11.927 -3.436 -0.263 1.00 96.69 101 ALA A CA 1
ATOM 793 C C . ALA A 1 101 ? -13.087 -3.464 -1.271 1.00 96.69 101 ALA A C 1
ATOM 795 O O . ALA A 1 101 ? -13.110 -4.300 -2.168 1.00 96.69 101 ALA A O 1
ATOM 796 N N . ASP A 1 102 ? -14.057 -2.558 -1.143 1.00 97.31 102 ASP A N 1
ATOM 797 C CA . ASP A 1 102 ? -15.218 -2.511 -2.030 1.00 97.31 102 ASP A CA 1
ATOM 798 C C . ASP A 1 102 ? -14.895 -1.998 -3.431 1.00 97.31 102 ASP A C 1
ATOM 800 O O . ASP A 1 102 ? -15.499 -2.481 -4.393 1.00 97.31 102 ASP A O 1
ATOM 804 N N . ALA A 1 103 ? -13.934 -1.081 -3.541 1.00 96.19 103 ALA A N 1
ATOM 805 C CA . ALA A 1 103 ? -13.456 -0.537 -4.805 1.00 96.19 103 ALA A CA 1
ATOM 806 C C . ALA A 1 103 ? -12.445 -1.443 -5.528 1.00 96.19 103 ALA A C 1
ATOM 808 O O . ALA A 1 103 ? -12.194 -1.227 -6.713 1.00 96.19 103 ALA A O 1
ATOM 809 N N . ALA A 1 104 ? -11.870 -2.443 -4.849 1.00 93.88 104 ALA A N 1
ATOM 810 C CA . ALA A 1 104 ? -10.865 -3.326 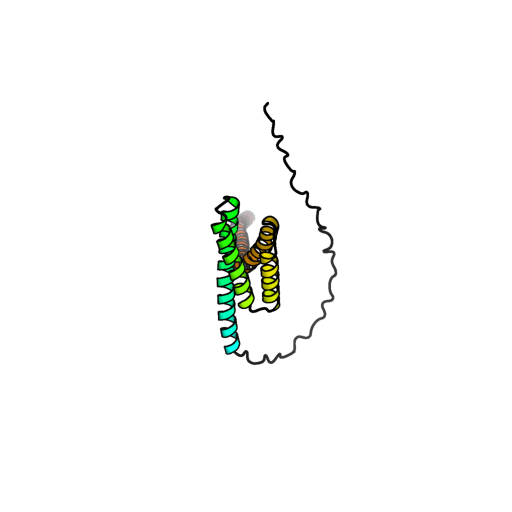-5.432 1.00 93.88 104 ALA A CA 1
ATOM 811 C C . ALA A 1 104 ? -11.415 -4.076 -6.668 1.00 93.88 104 ALA A C 1
ATOM 813 O O . ALA A 1 104 ? -12.461 -4.729 -6.570 1.00 93.88 104 ALA A O 1
ATOM 814 N N . PRO A 1 105 ? -10.728 -4.010 -7.827 1.00 91.19 105 PRO A N 1
ATOM 815 C CA . PRO A 1 105 ? -11.169 -4.693 -9.044 1.00 91.19 105 PRO A CA 1
ATOM 816 C C . PRO A 1 105 ? -10.973 -6.211 -8.962 1.00 91.19 105 PRO A C 1
ATOM 818 O O . PRO A 1 105 ? -11.749 -6.964 -9.549 1.00 91.19 105 PRO A O 1
ATOM 821 N N . ASP A 1 106 ? -9.957 -6.649 -8.220 1.00 91.56 106 ASP A N 1
ATOM 822 C CA . ASP A 1 106 ? -9.634 -8.053 -8.004 1.00 91.56 106 ASP A CA 1
ATOM 823 C C . ASP A 1 106 ? -10.379 -8.594 -6.760 1.00 91.56 106 ASP A C 1
ATOM 825 O O . ASP A 1 106 ? -10.255 -8.022 -5.665 1.00 91.56 106 ASP A O 1
ATOM 829 N N . PRO A 1 107 ? -11.161 -9.687 -6.890 1.00 93.44 107 PRO A N 1
ATOM 830 C CA . PRO A 1 107 ? -11.882 -10.288 -5.770 1.00 93.44 107 PRO A CA 1
ATOM 831 C C . PRO A 1 107 ? -10.969 -10.813 -4.651 1.00 93.44 107 PRO A C 1
ATOM 833 O O . PRO A 1 107 ? -11.376 -10.784 -3.486 1.00 93.44 107 PRO A O 1
ATOM 836 N N . GLU A 1 108 ? -9.751 -11.263 -4.956 1.00 93.12 108 GLU A N 1
ATOM 837 C CA . GLU A 1 108 ? -8.788 -11.715 -3.946 1.00 93.12 108 GLU A CA 1
ATOM 838 C C . GLU A 1 108 ? -8.283 -10.535 -3.115 1.00 93.12 108 GLU A C 1
ATOM 840 O O . GLU A 1 108 ? -8.262 -10.592 -1.882 1.00 93.12 108 GLU A O 1
ATOM 845 N N . VAL A 1 109 ? -7.972 -9.417 -3.779 1.00 92.69 109 VAL A N 1
ATOM 846 C CA . VAL A 1 109 ? -7.582 -8.162 -3.120 1.00 92.69 109 VAL A CA 1
ATOM 847 C C . VAL A 1 109 ? -8.724 -7.654 -2.237 1.00 92.69 109 VAL A C 1
ATOM 849 O O . VAL A 1 109 ? -8.506 -7.300 -1.076 1.00 92.69 109 VAL A O 1
ATOM 852 N N . LYS A 1 110 ? -9.964 -7.694 -2.732 1.00 95.31 110 LYS A N 1
ATOM 853 C CA . LYS A 1 110 ? -11.161 -7.365 -1.947 1.00 95.31 110 LYS A CA 1
ATOM 854 C C . LYS A 1 110 ? -11.280 -8.220 -0.685 1.00 95.31 110 LYS A C 1
ATOM 856 O O . LYS A 1 110 ? -11.466 -7.680 0.409 1.00 95.31 110 LYS A O 1
ATOM 861 N N . ALA A 1 111 ? -11.164 -9.542 -0.818 1.00 95.81 111 ALA A N 1
ATOM 862 C CA . ALA A 1 111 ? -11.230 -10.465 0.312 1.00 95.81 111 ALA A CA 1
ATOM 863 C C . ALA A 1 111 ? -10.113 -10.188 1.330 1.00 95.81 111 ALA A C 1
ATOM 865 O O . ALA A 1 111 ? -10.376 -10.128 2.533 1.00 95.81 111 ALA A O 1
ATOM 866 N N . HIS A 1 112 ? -8.895 -9.930 0.848 1.00 94.44 112 HIS A N 1
ATOM 867 C CA . HIS A 1 112 ? -7.748 -9.585 1.679 1.00 94.44 112 HIS A CA 1
ATOM 868 C C . HIS A 1 112 ? -8.001 -8.320 2.514 1.00 94.44 112 HIS A C 1
ATOM 870 O O . HIS A 1 112 ? -7.867 -8.352 3.739 1.00 94.44 112 HIS A O 1
ATOM 876 N N . TYR A 1 113 ? -8.426 -7.214 1.893 1.00 95.69 113 TYR A N 1
ATOM 877 C CA . TYR A 1 113 ? -8.700 -5.970 2.623 1.00 95.69 113 TYR A CA 1
ATOM 878 C C . TYR A 1 113 ? -9.881 -6.103 3.596 1.00 95.69 113 TYR A C 1
ATOM 880 O O . TYR A 1 113 ? -9.816 -5.561 4.703 1.00 95.69 113 TYR A O 1
ATOM 888 N N . ARG A 1 114 ? -10.929 -6.868 3.250 1.00 97.56 114 ARG A N 1
ATOM 889 C CA . ARG A 1 114 ? -12.047 -7.162 4.168 1.00 97.56 114 ARG A CA 1
ATOM 890 C C . ARG A 1 114 ? -11.604 -7.964 5.393 1.00 97.56 114 ARG A C 1
ATOM 892 O O . ARG A 1 114 ? -11.993 -7.625 6.516 1.00 97.56 114 ARG A O 1
ATOM 899 N N . ASP A 1 115 ? -10.785 -8.997 5.202 1.00 97.06 115 ASP A N 1
ATOM 900 C CA . ASP A 1 115 ? -10.222 -9.785 6.304 1.00 97.06 115 ASP A CA 1
ATOM 901 C C . ASP A 1 115 ? -9.367 -8.903 7.221 1.00 97.06 115 ASP A C 1
ATOM 903 O O . ASP A 1 115 ? -9.568 -8.873 8.437 1.00 97.06 115 ASP A O 1
ATOM 907 N N . LYS A 1 116 ? -8.480 -8.089 6.640 1.00 96.12 116 LYS A N 1
ATOM 908 C CA . LYS A 1 116 ? -7.647 -7.149 7.396 1.00 96.12 116 LYS A CA 1
ATOM 909 C C . LYS A 1 116 ? -8.481 -6.121 8.159 1.00 96.12 116 LYS A C 1
ATOM 911 O O . LYS A 1 116 ? -8.175 -5.856 9.320 1.00 96.12 116 LYS A O 1
ATOM 916 N N . ALA A 1 117 ? -9.550 -5.585 7.566 1.00 96.81 117 ALA A N 1
ATOM 917 C CA . ALA A 1 117 ? -10.440 -4.631 8.234 1.00 96.81 117 ALA A CA 1
ATOM 918 C C . ALA A 1 117 ? -11.127 -5.280 9.441 1.00 96.81 117 ALA A C 1
ATOM 920 O O . ALA A 1 117 ? -11.211 -4.688 10.517 1.00 96.81 117 ALA A O 1
ATOM 921 N N . THR A 1 118 ? -11.557 -6.531 9.279 1.00 97.50 118 THR A N 1
ATOM 922 C CA . THR A 1 118 ? -12.177 -7.330 10.341 1.00 97.50 118 THR A CA 1
ATOM 923 C C . THR A 1 118 ? -11.191 -7.643 11.466 1.00 97.50 118 THR A C 1
ATOM 925 O O . THR A 1 118 ? -11.540 -7.539 12.640 1.00 97.50 118 THR A O 1
ATOM 928 N N . LYS A 1 119 ? -9.947 -8.003 11.139 1.00 97.31 119 LYS A N 1
ATOM 929 C CA . LYS A 1 119 ? -8.887 -8.213 12.136 1.00 97.31 119 LYS A CA 1
ATOM 930 C C . LYS A 1 119 ? -8.568 -6.918 12.879 1.00 97.31 119 LYS A C 1
ATOM 932 O O . LYS A 1 119 ? -8.471 -6.925 14.101 1.00 97.31 119 LYS A O 1
ATOM 937 N N . PHE A 1 120 ? -8.488 -5.798 12.163 1.00 96.50 120 PHE A N 1
ATOM 938 C CA . PHE A 1 120 ? -8.216 -4.487 12.748 1.00 96.50 120 PHE A CA 1
ATOM 939 C C . PHE A 1 120 ? -9.311 -4.028 13.723 1.00 96.50 120 PHE A C 1
ATOM 941 O O . PHE A 1 120 ? -8.999 -3.479 14.780 1.00 96.50 120 PHE A O 1
ATOM 948 N N . SER A 1 121 ? -10.589 -4.269 13.406 1.00 96.62 121 SER A N 1
ATOM 949 C CA . SER A 1 121 ? -11.699 -3.909 14.298 1.00 96.62 121 SER A CA 1
ATOM 950 C C . SER A 1 121 ? -11.796 -4.808 15.531 1.00 96.62 121 SER A C 1
ATOM 952 O O . SER A 1 121 ? -12.183 -4.328 16.595 1.00 96.62 121 SER A O 1
ATOM 954 N N . LYS A 1 122 ? -11.417 -6.086 15.408 1.00 96.88 122 LYS A N 1
ATOM 955 C CA . LYS A 1 122 ? -11.419 -7.062 16.511 1.00 96.88 122 LYS A CA 1
ATOM 956 C C . LYS A 1 122 ? -10.189 -6.975 17.417 1.00 96.88 122 LYS A C 1
ATOM 958 O O . LYS A 1 122 ? -10.260 -7.405 18.567 1.00 96.88 122 LYS A O 1
ATOM 963 N N . ALA A 1 123 ? -9.075 -6.439 16.922 1.00 95.88 123 ALA A N 1
ATOM 964 C CA . ALA A 1 123 ? -7.842 -6.311 17.687 1.00 95.88 123 ALA A CA 1
ATOM 965 C C . ALA A 1 123 ? -8.071 -5.486 18.965 1.00 95.88 123 ALA A C 1
ATOM 967 O O . ALA A 1 123 ? -8.499 -4.328 18.921 1.00 95.88 123 ALA A O 1
ATOM 968 N N . SER A 1 124 ? -7.776 -6.087 20.117 1.00 91.81 124 SER A N 1
ATOM 969 C CA . SER A 1 124 ? -7.959 -5.436 21.423 1.00 91.81 124 SER A CA 1
ATOM 970 C C . SER A 1 124 ? -6.728 -4.630 21.832 1.00 91.81 124 SER A C 1
ATOM 972 O O . SER A 1 124 ? -6.848 -3.581 22.461 1.00 91.81 124 SER A O 1
ATOM 974 N N . SER A 1 125 ? -5.538 -5.089 21.437 1.00 93.25 125 SER A N 1
ATOM 975 C CA . SER A 1 125 ? -4.280 -4.405 21.727 1.00 93.25 125 SER A CA 1
ATOM 976 C C . SER A 1 125 ? -3.920 -3.417 20.627 1.00 93.25 125 SER A C 1
ATOM 978 O O . SER A 1 125 ? -4.014 -3.722 19.436 1.00 93.25 125 SER A O 1
ATOM 980 N N . MET A 1 126 ? -3.405 -2.252 21.017 1.00 88.88 126 MET A N 1
ATOM 981 C CA . MET A 1 126 ? -2.877 -1.304 20.040 1.00 88.88 126 MET A CA 1
ATOM 982 C C . MET A 1 126 ? -1.668 -1.889 19.297 1.00 88.88 126 MET A C 1
ATOM 984 O O . MET A 1 126 ? -1.519 -1.668 18.101 1.00 88.88 126 MET A O 1
ATOM 988 N N . ASN A 1 127 ? -0.820 -2.696 19.941 1.00 92.19 127 ASN A N 1
ATOM 989 C CA . ASN A 1 127 ? 0.319 -3.328 19.256 1.00 92.19 127 ASN A CA 1
ATOM 990 C C . ASN A 1 127 ? -0.120 -4.271 18.126 1.00 92.19 127 ASN A C 1
ATOM 992 O O . ASN A 1 127 ? 0.556 -4.376 17.107 1.00 92.19 127 ASN A O 1
ATOM 996 N N . GLU A 1 128 ? -1.257 -4.943 18.294 1.00 94.19 128 GLU A N 1
ATOM 997 C CA . GLU A 1 128 ? -1.820 -5.821 17.269 1.00 94.19 128 GLU A CA 1
ATOM 998 C C . GLU A 1 128 ? -2.364 -5.013 16.086 1.00 94.19 128 GLU A C 1
ATOM 1000 O O . GLU A 1 128 ? -2.072 -5.335 14.934 1.00 94.19 128 GLU A O 1
ATOM 1005 N N . LYS A 1 129 ? -3.064 -3.907 16.371 1.00 93.31 129 LYS A N 1
ATOM 1006 C CA . LYS A 1 129 ? -3.510 -2.953 15.347 1.00 93.31 129 LYS A CA 1
ATOM 1007 C C . LYS A 1 129 ? -2.344 -2.429 14.516 1.00 93.31 129 LYS A C 1
ATOM 1009 O O . LYS A 1 129 ? -2.419 -2.484 13.295 1.00 93.31 129 LYS A O 1
ATOM 1014 N N . ASP A 1 130 ? -1.250 -2.008 15.147 1.00 93.19 130 ASP A N 1
ATOM 1015 C CA . ASP A 1 130 ? -0.072 -1.507 14.425 1.00 93.19 130 ASP A CA 1
ATOM 1016 C C . ASP A 1 130 ? 0.550 -2.558 13.513 1.00 93.19 130 ASP A C 1
ATOM 1018 O O . ASP A 1 130 ? 0.908 -2.239 12.384 1.00 93.19 130 ASP A O 1
ATOM 1022 N N . ARG A 1 131 ? 0.652 -3.815 13.961 1.00 94.38 131 ARG A N 1
ATOM 1023 C CA . ARG A 1 131 ? 1.177 -4.899 13.115 1.00 94.38 131 ARG A CA 1
ATOM 1024 C C . ARG A 1 131 ? 0.316 -5.105 11.873 1.00 94.38 131 ARG A C 1
ATOM 1026 O O . ARG A 1 131 ? 0.854 -5.250 10.779 1.00 94.38 131 ARG A O 1
ATOM 1033 N N . ILE A 1 132 ? -1.008 -5.076 12.030 1.00 94.06 132 ILE A N 1
ATOM 1034 C CA . ILE A 1 132 ? -1.948 -5.179 10.907 1.00 94.06 132 ILE A CA 1
ATOM 1035 C C . ILE A 1 132 ? -1.768 -3.990 9.954 1.00 94.06 132 ILE A C 1
ATOM 1037 O O . ILE A 1 132 ? -1.668 -4.185 8.744 1.00 94.06 132 ILE A O 1
ATOM 1041 N N . LEU A 1 133 ? -1.682 -2.767 10.486 1.00 93.88 133 LEU A N 1
ATOM 1042 C CA . LEU A 1 133 ? -1.502 -1.559 9.678 1.00 93.88 133 LEU A CA 1
ATOM 1043 C C . LEU A 1 133 ? -0.144 -1.498 8.982 1.00 93.88 133 LEU A C 1
ATOM 1045 O O . LEU A 1 133 ? -0.068 -1.014 7.858 1.00 93.88 133 LEU A O 1
ATOM 1049 N N . GLN A 1 134 ? 0.916 -1.997 9.612 1.00 93.00 134 GLN A N 1
ATOM 1050 C CA . GLN A 1 134 ? 2.247 -2.050 9.017 1.00 93.00 134 GLN A CA 1
ATOM 1051 C C . GLN A 1 134 ? 2.280 -2.996 7.813 1.00 93.00 134 GLN A C 1
ATOM 1053 O O . GLN A 1 134 ? 2.879 -2.663 6.792 1.00 93.00 134 GLN A O 1
ATOM 1058 N N . ASP A 1 135 ? 1.618 -4.147 7.922 1.00 92.75 135 ASP A N 1
ATOM 1059 C CA . ASP A 1 135 ? 1.501 -5.119 6.836 1.00 92.75 135 ASP A CA 1
ATOM 1060 C C . ASP A 1 135 ? 0.752 -4.522 5.630 1.00 92.75 135 ASP A C 1
ATOM 1062 O O . ASP A 1 135 ? 1.263 -4.510 4.509 1.00 92.75 135 ASP A O 1
ATOM 1066 N N . ILE A 1 136 ? -0.398 -3.884 5.879 1.00 91.44 136 ILE A N 1
ATOM 1067 C CA . ILE A 1 136 ? -1.164 -3.169 4.843 1.00 91.44 136 ILE A CA 1
ATOM 1068 C C . ILE A 1 136 ? -0.348 -2.016 4.248 1.00 91.44 136 ILE A C 1
ATOM 1070 O O . ILE A 1 136 ? -0.298 -1.842 3.031 1.00 91.44 136 ILE A O 1
ATOM 1074 N N . GLY A 1 137 ? 0.305 -1.223 5.099 1.00 87.88 137 GLY A N 1
ATOM 1075 C CA . GLY A 1 137 ? 1.095 -0.068 4.690 1.00 87.88 137 GLY A CA 1
ATOM 1076 C C . GLY A 1 137 ? 2.233 -0.449 3.746 1.00 87.88 137 GLY A C 1
ATOM 1077 O O . GLY A 1 137 ? 2.447 0.240 2.751 1.00 87.88 137 GLY A O 1
ATOM 1078 N N . ARG A 1 138 ? 2.919 -1.572 4.002 1.00 88.38 138 ARG A N 1
ATOM 1079 C CA . ARG A 1 138 ? 3.959 -2.106 3.106 1.00 88.38 138 ARG A CA 1
ATOM 1080 C C . ARG A 1 138 ? 3.386 -2.525 1.754 1.00 88.38 138 ARG A C 1
ATOM 1082 O O . ARG A 1 138 ? 3.950 -2.147 0.728 1.00 88.38 138 ARG A O 1
ATOM 1089 N N . GLY A 1 139 ? 2.260 -3.241 1.748 1.00 86.75 139 GLY A N 1
ATOM 1090 C CA . GLY A 1 139 ? 1.579 -3.637 0.512 1.00 86.75 139 GLY A CA 1
ATOM 1091 C C . GLY A 1 139 ? 1.159 -2.434 -0.341 1.00 86.75 139 GLY A C 1
ATOM 1092 O O . GLY A 1 139 ? 1.416 -2.400 -1.544 1.00 86.75 139 GLY A O 1
ATOM 1093 N N . LEU A 1 140 ? 0.598 -1.399 0.292 1.00 87.44 140 LEU A N 1
ATOM 1094 C CA . LEU A 1 140 ? 0.194 -0.157 -0.375 1.00 87.44 140 LEU A CA 1
ATOM 1095 C C . LEU A 1 140 ? 1.376 0.586 -1.007 1.00 87.44 140 LEU A C 1
ATOM 1097 O O . LEU A 1 140 ? 1.273 1.042 -2.144 1.00 87.44 140 LEU A O 1
ATOM 1101 N N . ILE A 1 141 ? 2.509 0.683 -0.303 1.00 86.12 141 ILE A N 1
ATOM 1102 C CA . ILE A 1 141 ? 3.710 1.352 -0.825 1.00 86.12 141 ILE A CA 1
ATOM 1103 C C . ILE A 1 141 ? 4.202 0.664 -2.098 1.00 86.12 141 ILE A C 1
ATOM 1105 O O . ILE A 1 141 ? 4.521 1.347 -3.071 1.00 86.12 141 ILE A O 1
ATOM 1109 N N . ILE A 1 142 ? 4.247 -0.670 -2.119 1.00 86.06 142 ILE A N 1
ATOM 1110 C CA . ILE A 1 142 ? 4.656 -1.426 -3.310 1.00 86.06 142 ILE A CA 1
ATOM 1111 C C . ILE A 1 142 ? 3.704 -1.127 -4.472 1.00 86.06 142 ILE A C 1
ATOM 1113 O O . ILE A 1 142 ? 4.159 -0.837 -5.574 1.00 86.06 142 ILE A O 1
ATOM 1117 N N . MET A 1 143 ? 2.393 -1.109 -4.224 1.00 83.56 143 MET A N 1
ATOM 1118 C CA . MET A 1 143 ? 1.405 -0.883 -5.281 1.00 83.56 143 MET A CA 1
ATOM 1119 C C . MET A 1 143 ? 1.467 0.538 -5.866 1.00 83.56 143 MET A C 1
ATOM 1121 O O . MET A 1 143 ? 1.386 0.718 -7.081 1.00 83.56 143 MET A O 1
ATOM 1125 N N . ILE A 1 144 ? 1.673 1.547 -5.013 1.00 84.50 144 ILE A N 1
ATOM 1126 C CA . ILE A 1 144 ? 1.812 2.951 -5.427 1.00 84.50 144 ILE A CA 1
ATOM 1127 C C . ILE A 1 144 ? 3.156 3.183 -6.134 1.00 84.50 144 ILE A C 1
ATOM 1129 O O . ILE A 1 144 ? 3.217 3.937 -7.104 1.00 84.50 144 ILE A O 1
ATOM 1133 N N . SER A 1 145 ? 4.234 2.535 -5.681 1.00 82.19 145 SER A N 1
ATOM 1134 C CA . SER A 1 145 ? 5.585 2.735 -6.228 1.00 82.19 145 SER A CA 1
ATOM 1135 C C . SER A 1 145 ? 5.884 1.914 -7.485 1.00 82.19 145 SER A C 1
ATOM 1137 O O . SER A 1 145 ? 6.719 2.337 -8.283 1.00 82.19 145 SER A O 1
ATOM 1139 N N . ALA A 1 146 ? 5.190 0.795 -7.717 1.00 87.44 146 ALA A N 1
ATOM 1140 C CA . ALA A 1 146 ? 5.386 -0.078 -8.876 1.00 87.44 146 ALA A CA 1
ATOM 1141 C C . ALA A 1 146 ? 5.434 0.654 -10.239 1.00 87.44 146 ALA A C 1
ATOM 1143 O O . ALA A 1 146 ? 6.407 0.452 -10.971 1.00 87.44 146 ALA A O 1
ATOM 1144 N N . PRO A 1 147 ? 4.482 1.542 -10.603 1.00 82.00 147 PRO A N 1
ATOM 1145 C CA . PRO A 1 147 ? 4.560 2.263 -11.878 1.00 82.00 147 PRO A CA 1
ATOM 1146 C C . PRO A 1 147 ? 5.800 3.167 -11.979 1.00 82.00 147 PRO A C 1
ATOM 1148 O O . PRO A 1 147 ? 6.404 3.275 -13.047 1.00 82.00 147 PRO A O 1
ATOM 1151 N N . PHE A 1 148 ? 6.236 3.767 -10.869 1.00 87.50 148 PHE A N 1
ATOM 1152 C CA . PHE A 1 148 ? 7.456 4.576 -10.835 1.00 87.50 148 PHE A CA 1
ATOM 1153 C C . PHE A 1 148 ? 8.717 3.717 -10.940 1.00 87.50 148 PHE A C 1
ATOM 1155 O O . PHE A 1 148 ? 9.670 4.125 -11.600 1.00 87.50 148 PHE A O 1
ATOM 1162 N N . ALA A 1 149 ? 8.723 2.521 -10.347 1.00 83.69 149 ALA A N 1
ATOM 1163 C CA . ALA A 1 149 ? 9.832 1.578 -10.458 1.00 83.69 149 ALA A CA 1
ATOM 1164 C C . ALA A 1 149 ? 10.039 1.123 -11.911 1.00 83.69 149 ALA A C 1
ATOM 1166 O O . ALA A 1 149 ? 11.174 1.099 -12.386 1.00 83.69 149 ALA A O 1
ATOM 1167 N N . ILE A 1 150 ? 8.953 0.848 -12.643 1.00 84.00 150 ILE A N 1
ATOM 1168 C CA . ILE A 1 150 ? 9.009 0.511 -14.075 1.00 84.00 150 ILE A CA 1
ATOM 1169 C C . ILE A 1 150 ? 9.580 1.685 -14.882 1.00 84.00 150 ILE A C 1
ATOM 1171 O O . ILE A 1 150 ? 10.493 1.498 -15.688 1.00 84.00 150 ILE A O 1
ATOM 1175 N N . ALA A 1 151 ? 9.097 2.908 -14.637 1.00 87.38 151 ALA A N 1
ATOM 1176 C CA . ALA A 1 151 ? 9.610 4.101 -15.311 1.00 87.38 151 ALA A CA 1
ATOM 1177 C C . ALA A 1 151 ? 11.102 4.339 -15.011 1.00 87.38 151 ALA A C 1
ATOM 1179 O O . ALA A 1 151 ? 11.891 4.595 -15.922 1.00 87.38 151 ALA A O 1
ATOM 1180 N N . ALA A 1 152 ? 11.513 4.201 -13.749 1.00 87.31 152 ALA A N 1
ATOM 1181 C CA . ALA A 1 152 ? 12.904 4.333 -13.332 1.00 87.31 152 ALA A CA 1
ATOM 1182 C C . ALA A 1 152 ? 13.798 3.262 -13.973 1.00 87.31 152 ALA A C 1
ATOM 1184 O O . ALA A 1 152 ? 14.888 3.583 -14.443 1.00 87.31 152 ALA A O 1
ATOM 1185 N N . ALA A 1 153 ? 13.327 2.015 -14.058 1.00 88.38 153 ALA A N 1
ATOM 1186 C CA . ALA A 1 153 ? 14.041 0.935 -14.731 1.00 88.38 153 ALA A CA 1
ATOM 1187 C C . ALA A 1 153 ? 14.238 1.234 -16.227 1.00 88.38 153 ALA A C 1
ATOM 1189 O O . ALA A 1 153 ? 15.348 1.093 -16.742 1.00 88.38 153 ALA A O 1
ATOM 1190 N N . ALA A 1 154 ? 13.205 1.726 -16.917 1.00 89.44 154 ALA A N 1
ATOM 1191 C CA . ALA A 1 154 ? 13.298 2.109 -18.327 1.00 89.44 154 ALA A CA 1
ATOM 1192 C C . ALA A 1 154 ? 14.301 3.254 -18.560 1.00 89.44 154 ALA A C 1
ATOM 1194 O O . ALA A 1 154 ? 15.115 3.206 -19.490 1.00 89.44 154 ALA A O 1
ATOM 1195 N N . LEU A 1 155 ? 14.290 4.264 -17.686 1.00 87.94 155 LEU A N 1
ATOM 1196 C CA . LEU A 1 155 ? 15.264 5.357 -17.718 1.00 87.94 155 LEU A CA 1
ATOM 1197 C C . LEU A 1 155 ? 16.685 4.862 -17.433 1.00 87.94 155 LEU A C 1
ATOM 1199 O O . LEU A 1 155 ? 17.626 5.287 -18.102 1.00 87.94 155 LEU A O 1
ATOM 1203 N N . PHE A 1 156 ? 16.846 3.936 -16.488 1.00 89.50 156 PHE A N 1
ATOM 1204 C CA . PHE A 1 156 ? 18.140 3.351 -16.154 1.00 89.50 156 PHE A CA 1
ATOM 1205 C C . PHE A 1 156 ? 18.738 2.585 -17.340 1.00 89.50 156 PHE A C 1
ATOM 1207 O O . PHE A 1 156 ? 19.885 2.832 -17.707 1.00 89.50 156 PHE A O 1
ATOM 1214 N N . VAL A 1 157 ? 17.949 1.729 -17.998 1.00 89.31 157 VAL A N 1
ATOM 1215 C CA . VAL A 1 157 ? 18.369 1.001 -19.212 1.00 89.31 157 VAL A CA 1
ATOM 1216 C C . VAL A 1 157 ? 18.726 1.967 -20.345 1.00 89.31 157 VAL A C 1
ATOM 1218 O O . VAL A 1 157 ? 19.735 1.798 -21.027 1.00 89.31 157 VAL A O 1
ATOM 1221 N N . SER A 1 158 ? 17.946 3.033 -20.521 1.00 87.88 158 SER A N 1
ATOM 1222 C CA . SER A 1 158 ? 18.238 4.057 -21.531 1.00 87.88 158 SER A CA 1
ATOM 1223 C C . SER A 1 158 ? 19.552 4.795 -21.232 1.00 87.88 158 SER A C 1
ATOM 1225 O O . SER A 1 158 ? 20.360 5.039 -22.130 1.00 87.88 158 SER A O 1
ATOM 1227 N N . GLY A 1 159 ? 19.809 5.110 -19.960 1.00 81.38 159 GLY A N 1
ATOM 1228 C CA . GLY A 1 159 ? 21.036 5.770 -19.520 1.00 81.38 159 GLY A CA 1
ATOM 1229 C C . GLY A 1 159 ? 22.286 4.903 -19.693 1.00 81.38 159 GLY A C 1
ATOM 1230 O O . GLY A 1 159 ? 23.326 5.403 -20.133 1.00 81.38 159 GLY A O 1
ATOM 1231 N N . THR A 1 160 ? 22.197 3.602 -19.403 1.00 84.50 160 THR A N 1
ATOM 1232 C CA . THR A 1 160 ? 23.328 2.676 -19.576 1.00 84.50 160 THR A CA 1
ATOM 1233 C C . THR A 1 160 ? 23.682 2.472 -21.049 1.00 84.50 160 THR A C 1
ATOM 1235 O O . THR A 1 160 ? 24.869 2.437 -21.380 1.00 84.50 160 THR A O 1
ATOM 1238 N N . LEU A 1 161 ? 22.693 2.450 -21.950 1.00 79.56 161 LEU A N 1
ATOM 1239 C CA . LEU A 1 161 ? 22.927 2.413 -23.399 1.00 79.56 161 LEU A CA 1
ATOM 1240 C C . LEU A 1 161 ? 23.716 3.638 -23.885 1.00 79.56 161 LEU A C 1
ATOM 1242 O O . LEU A 1 161 ? 24.703 3.492 -24.609 1.00 79.56 161 LEU A O 1
ATOM 1246 N N . ILE A 1 162 ? 23.348 4.840 -23.435 1.00 84.25 162 ILE A N 1
ATOM 1247 C CA . ILE A 1 162 ? 24.045 6.083 -23.807 1.00 84.25 162 ILE A CA 1
ATOM 1248 C C . ILE A 1 162 ? 25.498 6.075 -23.306 1.00 84.25 162 ILE A C 1
ATOM 1250 O O . ILE A 1 162 ? 26.416 6.438 -24.047 1.00 84.25 162 ILE A O 1
ATOM 1254 N N . GLN A 1 163 ? 25.739 5.619 -22.072 1.00 73.12 163 GLN A N 1
ATOM 1255 C CA . GLN A 1 163 ? 27.103 5.496 -21.543 1.00 73.12 163 GLN A CA 1
ATOM 1256 C C . GLN A 1 163 ? 27.931 4.432 -22.280 1.00 73.12 163 GLN A C 1
ATOM 1258 O O . GLN A 1 163 ? 29.129 4.639 -22.502 1.00 73.12 163 GLN A O 1
ATOM 1263 N N . GLY A 1 164 ? 27.309 3.324 -22.697 1.00 72.19 164 GLY A N 1
ATOM 1264 C CA . GLY A 1 164 ? 27.948 2.276 -23.494 1.00 72.19 164 GLY A CA 1
ATOM 1265 C C . GLY A 1 164 ? 28.431 2.787 -24.854 1.00 72.19 164 GLY A C 1
ATOM 1266 O O . GLY A 1 164 ? 29.600 2.611 -25.203 1.00 72.19 164 GLY A O 1
ATOM 1267 N N . VAL A 1 165 ? 27.576 3.513 -25.583 1.00 74.25 165 VAL A N 1
ATOM 1268 C CA . VAL A 1 165 ? 27.934 4.127 -26.877 1.00 74.25 165 VAL A CA 1
ATOM 1269 C C . VAL A 1 165 ? 29.021 5.195 -26.706 1.00 74.25 165 VAL A C 1
ATOM 1271 O O . VAL A 1 165 ? 29.962 5.265 -27.499 1.00 74.25 165 VAL A O 1
ATOM 1274 N N . GLY A 1 166 ? 28.955 5.985 -25.631 1.00 70.12 166 GLY A N 1
ATOM 1275 C CA . GLY A 1 166 ? 29.975 6.986 -25.316 1.00 70.12 166 GLY A CA 1
ATOM 1276 C C . GLY A 1 166 ? 31.371 6.392 -25.093 1.00 70.12 166 GLY A C 1
ATOM 1277 O O . GLY A 1 166 ? 32.361 6.977 -25.533 1.00 70.12 166 GLY A O 1
ATOM 1278 N N . ARG A 1 167 ? 31.474 5.213 -24.461 1.00 70.75 167 ARG A N 1
ATOM 1279 C CA . ARG A 1 167 ? 32.760 4.515 -24.277 1.00 70.75 167 ARG A CA 1
ATOM 1280 C C . ARG A 1 167 ? 33.341 4.014 -25.601 1.00 70.75 167 ARG A C 1
ATOM 1282 O O . ARG A 1 167 ? 34.530 4.212 -25.834 1.00 70.75 167 ARG A O 1
ATOM 1289 N N . LEU A 1 168 ? 32.512 3.472 -26.494 1.00 73.38 168 LEU A N 1
ATOM 1290 C CA . LEU A 1 168 ? 32.953 3.013 -27.819 1.00 73.38 168 LEU A CA 1
ATOM 1291 C C . LEU A 1 168 ? 33.465 4.168 -28.694 1.00 73.38 168 LEU A C 1
ATOM 1293 O O . LEU A 1 168 ? 34.512 4.053 -29.329 1.00 73.38 168 LEU A O 1
ATOM 1297 N N . LEU A 1 169 ? 32.786 5.317 -28.679 1.00 71.12 169 LEU A N 1
ATOM 1298 C CA . LEU A 1 169 ? 33.240 6.506 -29.408 1.00 71.12 169 LEU A CA 1
ATOM 1299 C C . LEU A 1 169 ? 34.549 7.076 -28.841 1.00 71.12 169 LEU A C 1
ATOM 1301 O O . LEU A 1 169 ? 35.395 7.556 -29.598 1.00 71.12 169 LEU A O 1
ATOM 1305 N N . LYS A 1 170 ? 34.747 6.999 -27.521 1.00 70.56 170 LYS A N 1
ATOM 1306 C CA . LYS A 1 170 ? 35.964 7.485 -26.858 1.00 70.56 170 LYS A CA 1
ATOM 1307 C C . LYS A 1 170 ? 37.188 6.619 -27.180 1.00 70.56 170 LYS A C 1
ATOM 1309 O O . LYS A 1 170 ? 38.261 7.173 -27.411 1.00 70.56 170 LYS A O 1
ATOM 1314 N N . GLU A 1 171 ? 37.018 5.300 -27.268 1.00 68.12 171 GLU A N 1
ATOM 1315 C CA . GLU A 1 171 ? 38.053 4.348 -27.708 1.00 68.12 171 GLU A CA 1
ATOM 1316 C C . GLU A 1 171 ? 38.470 4.610 -29.169 1.00 68.12 171 GLU A C 1
ATOM 1318 O O . GLU A 1 171 ? 39.653 4.790 -29.465 1.00 68.12 171 GLU A O 1
ATOM 1323 N N . VAL A 1 172 ? 37.502 4.752 -30.085 1.00 64.44 172 VAL A N 1
ATOM 1324 C CA . VAL A 1 172 ? 37.775 5.033 -31.510 1.00 64.44 172 VAL A CA 1
ATOM 1325 C C . VAL A 1 172 ? 38.458 6.397 -31.702 1.00 64.44 172 VAL A C 1
ATOM 1327 O O . VAL A 1 172 ? 39.389 6.528 -32.504 1.00 64.44 172 VAL A O 1
ATOM 1330 N N . ALA A 1 173 ? 38.063 7.413 -30.929 1.00 67.56 173 ALA A N 1
ATOM 1331 C CA . ALA A 1 173 ? 38.679 8.739 -30.974 1.00 67.56 173 ALA A CA 1
ATOM 1332 C C . ALA A 1 173 ? 40.138 8.754 -30.472 1.00 67.56 173 ALA A C 1
ATOM 1334 O O . ALA A 1 173 ? 40.934 9.573 -30.939 1.00 67.56 173 ALA A O 1
ATOM 1335 N N . LEU A 1 174 ? 40.514 7.846 -29.563 1.00 66.25 174 LEU A N 1
ATOM 1336 C CA . LEU A 1 174 ? 41.875 7.718 -29.022 1.00 66.25 174 LEU A CA 1
ATOM 1337 C C . LEU A 1 174 ? 42.835 6.988 -29.975 1.00 66.25 174 LEU A C 1
ATOM 1339 O O . LEU A 1 174 ? 44.018 7.333 -30.043 1.00 66.25 174 LEU A O 1
ATOM 1343 N N . VAL A 1 175 ? 42.336 6.036 -30.768 1.00 68.31 175 VAL A N 1
ATOM 1344 C CA . VAL A 1 175 ? 43.146 5.275 -31.740 1.00 68.31 175 VAL A CA 1
ATOM 1345 C C . VAL A 1 175 ? 43.545 6.131 -32.954 1.00 68.31 175 VAL A C 1
ATOM 1347 O O . VAL A 1 175 ? 44.670 6.033 -33.457 1.00 68.31 175 VAL A O 1
ATOM 1350 N N . HIS A 1 176 ? 42.674 7.040 -33.396 1.00 68.00 176 HIS A N 1
ATOM 1351 C CA . HIS A 1 176 ? 42.898 7.875 -34.582 1.00 68.00 176 HIS A CA 1
ATOM 1352 C C . HIS A 1 176 ? 44.179 8.759 -34.547 1.00 68.00 176 HIS A C 1
ATOM 1354 O O . HIS A 1 176 ? 44.941 8.757 -35.525 1.00 68.00 176 HIS A O 1
ATOM 1360 N N . PRO A 1 177 ? 44.511 9.498 -33.464 1.00 72.75 177 PRO A N 1
ATOM 1361 C CA . PRO A 1 177 ? 45.743 10.291 -33.404 1.00 72.75 177 PRO A CA 1
ATOM 1362 C C . PRO A 1 177 ? 47.021 9.440 -33.307 1.00 72.75 177 PRO A C 1
ATOM 1364 O O . PRO A 1 177 ? 48.064 9.848 -33.831 1.00 72.75 177 PRO A O 1
ATOM 1367 N N . ILE A 1 178 ? 46.958 8.258 -32.684 1.00 75.19 178 ILE A N 1
ATOM 1368 C CA . ILE A 1 178 ? 48.099 7.332 -32.572 1.00 75.19 178 ILE A CA 1
ATOM 1369 C C . ILE A 1 178 ? 48.450 6.770 -33.956 1.00 75.19 178 ILE A C 1
ATOM 1371 O O . ILE A 1 178 ? 49.613 6.806 -34.371 1.00 75.19 178 ILE A O 1
ATOM 1375 N N . MET A 1 179 ? 47.440 6.360 -34.725 1.00 74.31 179 MET A N 1
ATOM 1376 C CA . MET A 1 179 ? 47.617 5.818 -36.073 1.00 74.31 179 MET A CA 1
ATOM 1377 C C . MET A 1 179 ? 48.179 6.867 -37.051 1.00 74.31 179 MET A C 1
ATOM 1379 O O . MET A 1 179 ? 49.090 6.568 -37.828 1.00 74.31 179 MET A O 1
ATOM 1383 N N . ARG A 1 180 ? 47.748 8.138 -36.950 1.00 79.81 180 ARG A N 1
ATOM 1384 C CA . ARG A 1 180 ? 48.332 9.257 -37.724 1.00 79.81 180 ARG A CA 1
ATOM 1385 C C . ARG A 1 180 ? 49.817 9.486 -37.430 1.00 79.81 180 ARG A C 1
ATOM 1387 O O . ARG A 1 180 ? 50.581 9.765 -38.357 1.00 79.81 180 ARG A O 1
ATOM 1394 N N . LYS A 1 181 ? 50.246 9.390 -36.165 1.00 79.31 181 LYS A N 1
ATOM 1395 C CA . LYS A 1 181 ? 51.669 9.534 -35.800 1.00 79.31 181 LYS A CA 1
ATOM 1396 C C . LYS A 1 181 ? 52.511 8.383 -36.357 1.00 79.31 181 LYS A C 1
ATOM 1398 O O . LYS A 1 181 ? 53.612 8.623 -36.852 1.00 79.31 181 LYS A O 1
ATOM 1403 N N . TRP A 1 182 ? 51.984 7.159 -36.338 1.00 77.75 182 TRP A N 1
ATOM 1404 C CA . TRP A 1 182 ? 52.674 5.981 -36.868 1.00 77.75 182 TRP A CA 1
ATOM 1405 C C . TRP A 1 182 ? 52.842 6.037 -38.398 1.00 77.75 182 TRP A C 1
ATOM 1407 O O . TRP A 1 182 ? 53.941 5.822 -38.913 1.00 77.75 182 TRP A O 1
ATOM 1417 N N . LEU A 1 183 ? 51.798 6.459 -39.121 1.00 77.44 183 LEU A N 1
ATOM 1418 C CA . LEU A 1 183 ? 51.833 6.677 -40.575 1.00 77.44 183 LEU A CA 1
ATOM 1419 C C . LEU A 1 183 ? 52.865 7.734 -41.004 1.00 77.44 183 LEU A C 1
ATOM 1421 O O . LEU A 1 183 ? 53.555 7.543 -42.006 1.00 77.44 183 LEU A O 1
ATOM 1425 N N . LYS A 1 184 ? 53.033 8.823 -40.238 1.00 77.88 184 LYS A N 1
ATOM 1426 C CA . LYS A 1 184 ? 54.091 9.816 -40.509 1.00 77.88 184 LYS A CA 1
ATOM 1427 C C . LYS A 1 184 ? 55.497 9.242 -40.306 1.00 77.88 184 LYS A C 1
ATOM 1429 O O . LYS A 1 184 ? 56.383 9.532 -41.105 1.00 77.88 184 LYS A O 1
ATOM 1434 N N . LYS A 1 185 ? 55.707 8.405 -39.282 1.00 78.19 185 LYS A N 1
ATOM 1435 C CA . LYS A 1 185 ? 57.013 7.773 -39.019 1.00 78.19 185 LYS A CA 1
ATOM 1436 C C . LYS A 1 185 ? 57.448 6.831 -40.146 1.00 78.19 185 LYS A C 1
ATOM 1438 O O . LYS A 1 185 ? 58.615 6.862 -40.520 1.00 78.19 185 LYS A O 1
ATOM 1443 N N . ARG A 1 186 ? 56.524 6.053 -40.727 1.00 76.81 186 ARG A N 1
ATOM 1444 C CA . ARG A 1 186 ? 56.837 5.169 -41.866 1.00 76.81 186 ARG A CA 1
ATOM 1445 C C . ARG A 1 186 ? 57.313 5.937 -43.099 1.00 76.81 186 ARG A C 1
ATOM 1447 O O . ARG A 1 186 ? 58.329 5.567 -43.674 1.00 76.81 186 ARG A O 1
ATOM 1454 N N . LYS A 1 187 ? 56.655 7.049 -43.445 1.00 74.75 187 LYS A N 1
ATOM 1455 C CA . LYS A 1 187 ? 57.061 7.869 -44.601 1.00 74.75 187 LYS A CA 1
ATOM 1456 C C . LYS A 1 187 ? 58.469 8.454 -44.459 1.00 74.75 187 LYS A C 1
ATOM 1458 O O . LYS A 1 187 ? 59.151 8.603 -45.459 1.00 74.75 187 LYS A O 1
ATOM 1463 N N . HIS A 1 188 ? 58.937 8.750 -43.246 1.00 73.06 188 HIS A N 1
ATOM 1464 C CA . HIS A 1 188 ? 60.306 9.241 -43.039 1.00 73.06 188 HIS A CA 1
ATOM 1465 C C . HIS A 1 188 ? 61.385 8.148 -43.102 1.00 73.06 188 HIS A C 1
ATOM 1467 O O . HIS A 1 188 ? 62.542 8.474 -43.356 1.00 73.06 188 HIS A O 1
ATOM 1473 N N . ALA A 1 189 ? 61.041 6.877 -42.877 1.00 72.75 189 ALA A N 1
ATOM 1474 C CA . ALA A 1 189 ? 62.003 5.776 -42.945 1.00 72.75 189 ALA A CA 1
ATOM 1475 C C . ALA A 1 189 ? 62.365 5.408 -44.396 1.00 72.75 189 ALA A C 1
ATOM 1477 O O . ALA A 1 189 ? 63.523 5.115 -44.679 1.00 72.75 189 ALA A O 1
ATOM 1478 N N . GLU A 1 190 ? 61.410 5.497 -45.326 1.00 67.75 190 GLU A N 1
ATOM 1479 C CA . GLU A 1 190 ? 61.637 5.174 -46.745 1.00 67.75 190 GLU A CA 1
ATOM 1480 C C . GLU A 1 190 ? 62.529 6.195 -47.472 1.00 67.75 190 GLU A C 1
ATOM 1482 O O . GLU A 1 190 ? 63.210 5.843 -48.429 1.00 67.75 190 GLU A O 1
ATOM 1487 N N . TRP A 1 191 ? 62.601 7.442 -46.996 1.00 67.94 191 TRP A N 1
ATOM 1488 C CA . TRP A 1 191 ? 63.460 8.479 -47.590 1.00 67.94 191 TRP A CA 1
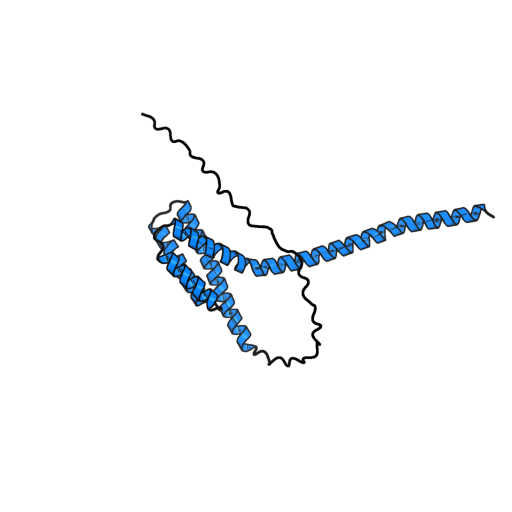ATOM 1489 C C . TRP A 1 191 ? 64.947 8.344 -47.240 1.00 67.94 191 TRP A C 1
ATOM 1491 O O . TRP A 1 191 ? 65.759 9.047 -47.825 1.00 67.94 191 TRP A O 1
ATOM 1501 N N . LYS A 1 192 ? 65.321 7.472 -46.295 1.00 65.12 192 LYS A N 1
ATOM 1502 C CA . LYS A 1 192 ? 66.729 7.244 -45.914 1.00 65.12 192 LYS A CA 1
ATOM 1503 C C . LYS A 1 192 ? 67.377 6.041 -46.610 1.00 65.12 192 LYS A C 1
ATOM 1505 O O . LYS A 1 192 ? 68.541 5.760 -46.352 1.00 65.12 192 LYS A O 1
ATOM 1510 N N . LEU A 1 193 ? 66.620 5.318 -47.436 1.00 62.81 193 LEU A N 1
ATOM 1511 C CA . LEU A 1 193 ? 67.066 4.124 -48.168 1.00 62.81 193 LEU A CA 1
ATOM 1512 C C . LEU A 1 193 ? 67.210 4.365 -49.684 1.00 62.81 193 LEU A C 1
ATOM 1514 O O . LEU A 1 193 ? 67.487 3.424 -50.423 1.00 62.81 193 LEU A O 1
ATOM 1518 N N . LYS A 1 194 ? 67.021 5.608 -50.135 1.00 56.75 194 LYS A N 1
ATOM 1519 C CA . LYS A 1 194 ? 67.367 6.097 -51.475 1.00 56.75 194 LYS A CA 1
ATOM 1520 C C . LYS A 1 194 ? 68.530 7.066 -51.361 1.00 56.75 194 LYS A C 1
ATOM 1522 O O . LYS A 1 194 ? 69.355 7.058 -52.294 1.00 56.75 194 LYS A O 1
#

Organism: NCBI:txid206335

Sequence (194 aa):
MMLEAKSVVDAPPSYPPEEAEVLSGKELPIESEDTSSSTTYPPVDIRSATYTEDKERHFRDLAVQLHGSIGTYTTARSENRDEEMMKRNQGNVFRLMNEVADAAPDPEVKAHYRDKATKFSKASSMNEKDRILQDIGRGLIIMISAPFAIAAAALFVSGTLIQGVGRLLKEVALVHPIMRKWLKKRKHAEWKLK

Radius of 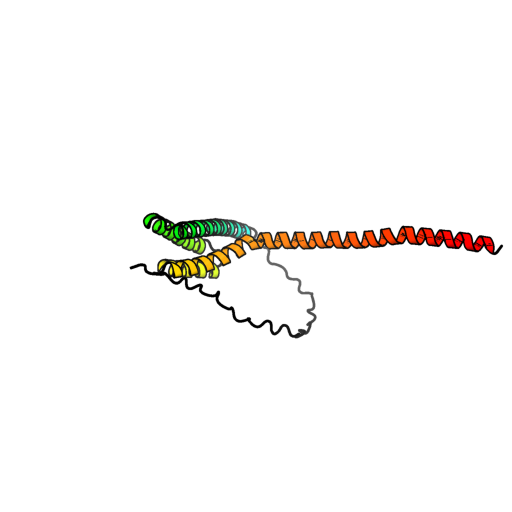gyration: 31.66 Å; chains: 1; bounding box: 83×41×101 Å

Foldseek 3Di:
DDDDDDDDPDDPDDDDPPDPDDPPDDDDDPDPPDPDDPPPDDPDPVVVVVVVVVLVVQLLVLLVVLLVLLVVLVVCVVVVHDPVSNVVSLVSNLVSLQVSLVSDPDVVSNVVSVVLSVQLVPDPDPVSNNVSSVVSNVVSCCVVCVVVVVVVVVVVVVVVVVVVVVVVVVVVVVVVVVVVVVVVVVVVVVVVVD

pLDDT: mean 80.02, std 15.45, range [45.84, 98.06]